Protein AF-0000000068818519 (afdb_homodimer)

InterPro domains:
  IPR027124 SWR1-complex protein 5/Craniofacial development protein 1/2 [PTHR23227] (6-124)
  IPR036691 Endonuclease/exonuclease/phosphatase superfamily [G3DSA:3.60.10.10] (1-141)
  IPR036691 Endonuclease/exonuclease/phosphatase superfamily [SSF56219] (7-136)

pLDDT: mean 82.58, std 18.82, range [32.34, 98.25]

Structure (mmCIF, N/CA/C/O backbone):
data_AF-0000000068818519-model_v1
#
loop_
_entity.id
_entity.type
_entity.pdbx_description
1 polymer 'Craniofacial development protein 2-like'
#
loop_
_atom_site.group_PDB
_atom_site.id
_atom_site.type_symbol
_atom_site.label_atom_id
_atom_site.label_alt_id
_atom_site.label_comp_id
_atom_site.label_asym_id
_atom_site.label_entity_id
_atom_site.label_seq_id
_atom_site.pdbx_PDB_ins_code
_atom_site.Cartn_x
_atom_site.Cartn_y
_atom_site.Cartn_z
_atom_site.occupancy
_atom_site.B_iso_or_equiv
_atom_site.auth_seq_id
_atom_site.auth_comp_id
_atom_site.auth_asym_id
_atom_site.auth_atom_id
_atom_site.pdbx_PDB_model_num
ATOM 1 N N . MET A 1 1 ? -3.678 -5.316 5.094 1 78.94 1 MET A N 1
ATOM 2 C CA . MET A 1 1 ? -2.693 -6.371 5.312 1 78.94 1 MET A CA 1
ATOM 3 C C . MET A 1 1 ? -2.1 -6.281 6.715 1 78.94 1 MET A C 1
ATOM 5 O O . MET A 1 1 ? -1.777 -5.191 7.188 1 78.94 1 MET A O 1
ATOM 9 N N . ARG A 1 2 ? -1.951 -7.5 7.359 1 78 2 ARG A N 1
ATOM 10 C CA . ARG A 1 2 ? -1.28 -7.559 8.656 1 78 2 ARG A CA 1
ATOM 11 C C . ARG A 1 2 ? -0.059 -8.469 8.594 1 78 2 ARG A C 1
ATOM 13 O O . ARG A 1 2 ? -0.157 -9.625 8.164 1 78 2 ARG A O 1
ATOM 20 N N . LEU A 1 3 ? 1.062 -7.898 8.938 1 82.25 3 LEU A N 1
ATOM 21 C CA . LEU A 1 3 ? 2.348 -8.586 8.945 1 82.25 3 LEU A CA 1
ATOM 22 C C . LEU A 1 3 ? 2.844 -8.797 10.375 1 82.25 3 LEU A C 1
ATOM 24 O O . LEU A 1 3 ? 2.939 -7.844 11.148 1 82.25 3 LEU A O 1
ATOM 28 N N . LYS A 1 4 ? 3.045 -10.062 10.656 1 78.38 4 LYS A N 1
ATOM 29 C CA . LYS A 1 4 ? 3.588 -10.352 11.984 1 78.38 4 LYS A CA 1
ATOM 30 C C . LYS A 1 4 ? 5.059 -9.953 12.07 1 78.38 4 LYS A C 1
ATOM 32 O O . LYS A 1 4 ? 5.852 -10.273 11.18 1 78.38 4 LYS A O 1
ATOM 37 N N . GLY A 1 5 ? 5.375 -9 12.93 1 65.69 5 GLY A N 1
ATOM 38 C CA . GLY A 1 5 ? 6.762 -8.648 13.203 1 65.69 5 GLY A CA 1
ATOM 39 C C . GLY A 1 5 ? 7.312 -9.344 14.438 1 65.69 5 GLY A C 1
ATOM 40 O O . GLY A 1 5 ? 6.609 -10.125 15.086 1 65.69 5 GLY A O 1
ATOM 41 N N . LEU A 1 6 ? 8.594 -9.305 14.594 1 61.53 6 LEU A N 1
ATOM 42 C CA . LEU A 1 6 ? 9.242 -9.914 15.75 1 61.53 6 LEU A CA 1
ATOM 43 C C . LEU A 1 6 ? 8.68 -9.344 17.047 1 61.53 6 LEU A C 1
ATOM 45 O O . LEU A 1 6 ? 8.367 -10.102 17.984 1 61.53 6 LEU A O 1
ATOM 49 N N . ASN A 1 7 ? 8.445 -8.07 17.078 1 69.06 7 ASN A N 1
ATOM 50 C CA . ASN A 1 7 ? 7.98 -7.469 18.312 1 69.06 7 ASN A CA 1
ATOM 51 C C . ASN A 1 7 ? 6.566 -6.91 18.172 1 69.06 7 ASN A C 1
ATOM 53 O O . ASN A 1 7 ? 5.746 -7.043 19.078 1 69.06 7 ASN A O 1
ATOM 57 N N . LYS A 1 8 ? 6.383 -6.348 17.062 1 81.44 8 LYS A N 1
ATOM 58 C CA . LYS A 1 8 ? 5.059 -5.785 16.828 1 81.44 8 LYS A CA 1
ATOM 59 C C . LYS A 1 8 ? 4.578 -6.098 15.414 1 81.44 8 LYS A C 1
ATOM 61 O O . LYS A 1 8 ? 5.363 -6.055 14.461 1 81.44 8 LYS A O 1
ATOM 66 N N . ALA A 1 9 ? 3.338 -6.379 15.359 1 86.56 9 ALA A N 1
ATOM 67 C CA . ALA A 1 9 ? 2.742 -6.602 14.047 1 86.56 9 ALA A CA 1
ATOM 68 C C . ALA A 1 9 ? 2.486 -5.281 13.328 1 86.56 9 ALA A C 1
ATOM 70 O O . ALA A 1 9 ? 2.391 -4.227 13.969 1 86.56 9 ALA A O 1
ATOM 71 N N . ILE A 1 10 ? 2.574 -5.336 12.047 1 87.44 10 ILE A N 1
ATOM 72 C CA . ILE A 1 10 ? 2.314 -4.164 11.211 1 87.44 10 ILE A CA 1
ATOM 73 C C . ILE A 1 10 ? 1.017 -4.367 10.43 1 87.44 10 ILE A C 1
ATOM 75 O O . ILE A 1 10 ? 0.826 -5.398 9.789 1 87.44 10 ILE A O 1
ATOM 79 N N . THR A 1 11 ? 0.092 -3.455 10.609 1 88.62 11 THR A N 1
ATOM 80 C CA . THR A 1 11 ? -1.115 -3.428 9.789 1 88.62 11 THR A CA 1
ATOM 81 C C . THR A 1 11 ? -1.051 -2.297 8.766 1 88.62 11 THR A C 1
ATOM 83 O O . THR A 1 11 ? -0.843 -1.137 9.133 1 88.62 11 THR A O 1
ATOM 86 N N . ILE A 1 12 ? -1.196 -2.701 7.453 1 88.12 12 ILE A N 1
ATOM 87 C CA . ILE A 1 12 ? -1.139 -1.73 6.363 1 88.12 12 ILE A CA 1
ATOM 88 C C . ILE A 1 12 ? -2.52 -1.584 5.73 1 88.12 12 ILE A C 1
ATOM 90 O O . ILE A 1 12 ? -3.156 -2.58 5.375 1 88.12 12 ILE A O 1
ATOM 94 N N . ILE A 1 13 ? -2.971 -0.338 5.645 1 88.56 13 ILE A N 1
ATOM 95 C CA . ILE A 1 13 ? -4.211 -0.019 4.941 1 88.56 13 ILE A CA 1
ATOM 96 C C . ILE A 1 13 ? -3.893 0.732 3.65 1 88.56 13 ILE A C 1
ATOM 98 O O . ILE A 1 13 ? -3.303 1.815 3.686 1 88.56 13 ILE A O 1
ATOM 102 N N . ASN A 1 14 ? -4.195 0.14 2.512 1 85.81 14 ASN A N 1
ATOM 103 C CA . ASN A 1 14 ? -4.051 0.803 1.22 1 85.81 14 ASN A CA 1
ATOM 104 C C . ASN A 1 14 ? -5.34 1.505 0.802 1 85.81 14 ASN A C 1
ATOM 106 O O . ASN A 1 14 ? -6.379 0.86 0.641 1 85.81 14 ASN A O 1
ATOM 110 N N . ILE A 1 15 ? -5.277 2.836 0.579 1 87.06 15 ILE A N 1
ATOM 111 C CA . ILE A 1 15 ? -6.512 3.58 0.349 1 87.06 15 ILE A CA 1
ATOM 112 C C . ILE A 1 15 ? -6.512 4.156 -1.064 1 87.06 15 ILE A C 1
ATOM 114 O O . ILE A 1 15 ? -5.449 4.367 -1.655 1 87.06 15 ILE A O 1
ATOM 118 N N . HIS A 1 16 ? -7.68 4.305 -1.54 1 86.12 16 HIS A N 1
ATOM 119 C CA . HIS A 1 16 ? -8.023 5.129 -2.697 1 86.12 16 HIS A CA 1
ATOM 120 C C . HIS A 1 16 ? -9.188 6.059 -2.389 1 86.12 16 HIS A C 1
ATOM 122 O O . HIS A 1 16 ? -10.352 5.68 -2.562 1 86.12 16 HIS A O 1
ATOM 128 N N . ALA A 1 17 ? -8.82 7.227 -1.996 1 91.75 17 ALA A N 1
ATOM 129 C CA . ALA A 1 17 ? -9.828 8.164 -1.508 1 91.75 17 ALA A CA 1
ATOM 130 C C . ALA A 1 17 ? -10.562 8.836 -2.666 1 91.75 17 ALA A C 1
ATOM 132 O O . ALA A 1 17 ? -10.039 8.906 -3.781 1 91.75 17 ALA A O 1
ATOM 133 N N . PRO A 1 18 ? -11.82 9.281 -2.35 1 93.12 18 PRO A N 1
ATOM 134 C CA . PRO A 1 18 ? -12.555 10.023 -3.379 1 93.12 18 PRO A CA 1
ATOM 135 C C . PRO A 1 18 ? -11.844 11.297 -3.814 1 93.12 18 PRO A C 1
ATOM 137 O O . PRO A 1 18 ? -11.117 11.906 -3.027 1 93.12 18 PRO A O 1
ATOM 140 N N . THR A 1 19 ? -12.086 11.656 -5.023 1 93.19 19 THR A N 1
ATOM 141 C CA . THR A 1 19 ? -11.5 12.891 -5.543 1 93.19 19 THR A CA 1
ATOM 142 C C . THR A 1 19 ? -12.172 14.109 -4.918 1 93.19 19 THR A C 1
ATOM 144 O O . THR A 1 19 ? -13.211 14 -4.277 1 93.19 19 THR A O 1
ATOM 147 N N . GLU A 1 20 ? -11.516 15.219 -5.098 1 94.25 20 GLU A N 1
ATOM 148 C CA . GLU A 1 20 ? -11.961 16.484 -4.523 1 94.25 20 GLU A CA 1
ATOM 149 C C . GLU A 1 20 ? -13.359 16.859 -5.016 1 94.25 20 GLU A C 1
ATOM 151 O O . GLU A 1 20 ? -14.133 17.469 -4.293 1 94.25 20 GLU A O 1
ATOM 156 N N . GLU A 1 21 ? -13.695 16.422 -6.238 1 94.5 21 GLU A N 1
ATOM 157 C CA . GLU A 1 21 ? -14.93 16.844 -6.891 1 94.5 21 GLU A CA 1
ATOM 158 C C . GLU A 1 21 ? -16.109 16 -6.438 1 94.5 21 GLU A C 1
ATOM 160 O O . GLU A 1 21 ? -17.266 16.344 -6.68 1 94.5 21 GLU A O 1
ATOM 165 N N . LYS A 1 22 ? -15.859 14.891 -5.777 1 95.25 22 LYS A N 1
ATOM 166 C CA . LYS A 1 22 ? -16.938 14.008 -5.34 1 95.25 22 LYS A CA 1
ATOM 167 C C . LYS A 1 22 ? -17.781 14.68 -4.258 1 95.25 22 LYS A C 1
ATOM 169 O O . LYS A 1 22 ? -17.328 15.594 -3.576 1 95.25 22 LYS A O 1
ATOM 174 N N . ASP A 1 23 ? -18.984 14.227 -4.102 1 95.38 23 ASP A N 1
ATOM 175 C CA . ASP A 1 23 ? -19.922 14.758 -3.117 1 95.38 23 ASP A CA 1
ATOM 176 C C . ASP A 1 23 ? -19.375 14.594 -1.7 1 95.38 23 ASP A C 1
ATOM 178 O O . ASP A 1 23 ? -18.719 13.602 -1.394 1 95.38 23 ASP A O 1
ATOM 182 N N . GLU A 1 24 ? -19.797 15.516 -0.852 1 96.06 24 GLU A N 1
ATOM 183 C CA . GLU A 1 24 ? -19.375 15.508 0.547 1 96.06 24 GLU A CA 1
ATOM 184 C C . GLU A 1 24 ? -19.812 14.219 1.243 1 96.06 24 GLU A C 1
ATOM 186 O O . GLU A 1 24 ? -19.078 13.688 2.09 1 96.06 24 GLU A O 1
ATOM 191 N N . GLU A 1 25 ? -20.922 13.773 0.899 1 96.12 25 GLU A N 1
ATOM 192 C CA . GLU A 1 25 ? -21.438 12.562 1.523 1 96.12 25 GLU A CA 1
ATOM 193 C C . GLU A 1 25 ? -20.562 11.352 1.225 1 96.12 25 GLU A C 1
ATOM 195 O O . GLU A 1 25 ? -20.297 10.531 2.105 1 96.12 25 GLU A O 1
ATOM 200 N N . ILE A 1 26 ? -20.062 11.297 0.019 1 95.06 26 ILE A N 1
ATOM 201 C CA . ILE A 1 26 ? -19.188 10.211 -0.395 1 95.06 26 ILE A CA 1
ATOM 202 C C . ILE A 1 26 ? -17.875 10.297 0.372 1 95.06 26 ILE A C 1
ATOM 204 O O . ILE A 1 26 ? -17.359 9.281 0.862 1 95.06 26 ILE A O 1
ATOM 208 N N . LYS A 1 27 ? -17.438 11.484 0.461 1 95.56 27 LYS A N 1
ATOM 209 C CA . LYS A 1 27 ? -16.188 11.68 1.179 1 95.56 27 LYS A CA 1
ATOM 210 C C . LYS A 1 27 ? -16.344 11.375 2.664 1 95.56 27 LYS A C 1
ATOM 212 O O . LYS A 1 27 ? -15.477 10.742 3.27 1 95.56 27 LYS A O 1
ATOM 217 N N . ASN A 1 28 ? -17.453 11.766 3.248 1 96 28 ASN A N 1
ATOM 218 C CA . ASN A 1 28 ? -17.719 11.469 4.648 1 96 28 ASN A CA 1
ATOM 219 C C . ASN A 1 28 ? -17.797 9.961 4.902 1 96 28 ASN A C 1
ATOM 221 O O . ASN A 1 28 ? -17.234 9.469 5.879 1 96 28 ASN A O 1
ATOM 225 N N . GLU A 1 29 ? -18.438 9.32 4.027 1 94.56 29 GLU A N 1
ATOM 226 C CA . GLU A 1 29 ? -18.562 7.871 4.172 1 94.56 29 GLU A CA 1
ATOM 227 C C . GLU A 1 29 ? -17.203 7.184 4.109 1 94.56 29 GLU A C 1
ATOM 229 O O . GLU A 1 29 ? -16.938 6.254 4.879 1 94.56 29 GLU A O 1
ATOM 234 N N . PHE A 1 30 ? -16.406 7.645 3.215 1 92.69 30 PHE A N 1
ATOM 235 C CA . PHE A 1 30 ? -15.07 7.074 3.07 1 92.69 30 PHE A CA 1
ATOM 236 C C . PHE A 1 30 ? -14.281 7.207 4.367 1 92.69 30 PHE A C 1
ATOM 238 O O . PHE A 1 30 ? -13.727 6.223 4.867 1 92.69 30 PHE A O 1
ATOM 245 N N . TYR A 1 31 ? -14.25 8.352 4.953 1 95.44 31 TYR A N 1
ATOM 246 C CA . TYR A 1 31 ? -13.422 8.594 6.129 1 95.44 31 TYR A CA 1
ATOM 247 C C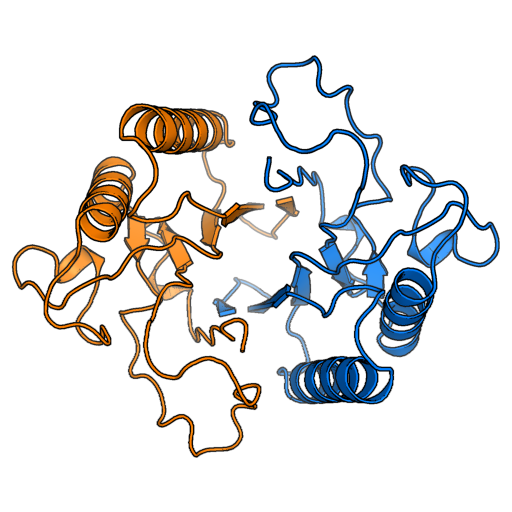 . TYR A 1 31 ? -14.031 7.957 7.367 1 95.44 31 TYR A C 1
ATOM 249 O O . TYR A 1 31 ? -13.305 7.52 8.266 1 95.44 31 TYR A O 1
ATOM 257 N N . GLU A 1 32 ? -15.344 7.883 7.379 1 94.69 32 GLU A N 1
ATOM 258 C CA . GLU A 1 32 ? -15.984 7.148 8.469 1 94.69 32 GLU A CA 1
ATOM 259 C C . GLU A 1 32 ? -15.602 5.672 8.438 1 94.69 32 GLU A C 1
ATOM 261 O O . GLU A 1 32 ? -15.312 5.074 9.477 1 94.69 32 GLU A O 1
ATOM 266 N N . ARG A 1 33 ? -15.578 5.18 7.27 1 91.19 33 ARG A N 1
ATOM 267 C CA . ARG A 1 33 ? -15.188 3.785 7.102 1 91.19 33 ARG A CA 1
ATOM 268 C C . ARG A 1 33 ? -13.719 3.58 7.477 1 91.19 33 ARG A C 1
ATOM 270 O O . ARG A 1 33 ? -13.383 2.61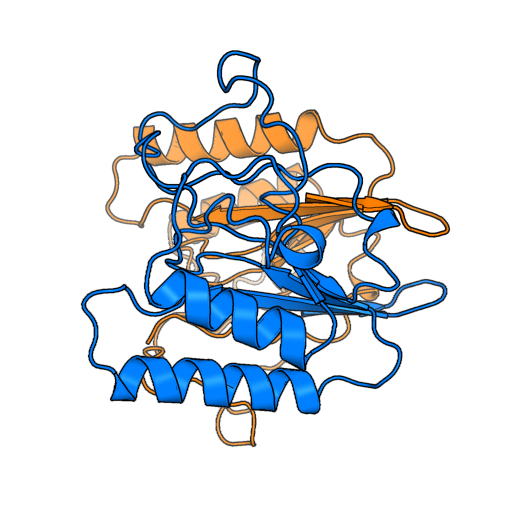7 8.164 1 91.19 33 ARG A O 1
ATOM 277 N N . LEU A 1 34 ? -12.945 4.445 6.98 1 92 34 LEU A N 1
ATOM 278 C CA . LEU A 1 34 ? -11.523 4.375 7.309 1 92 34 LEU A CA 1
ATOM 279 C C . LEU A 1 34 ? -11.312 4.422 8.812 1 92 34 LEU A C 1
ATOM 281 O O . LEU A 1 34 ? -10.531 3.635 9.359 1 92 34 LEU A O 1
ATOM 285 N N . GLU A 1 35 ? -12.023 5.258 9.5 1 93.38 35 GLU A N 1
ATOM 286 C CA . GLU A 1 35 ? -11.922 5.359 10.953 1 93.38 35 GLU A CA 1
ATOM 287 C C . GLU A 1 35 ? -12.383 4.07 11.625 1 93.38 35 GLU A C 1
ATOM 289 O O . GLU A 1 35 ? -11.766 3.617 12.594 1 93.38 35 GLU A O 1
ATOM 294 N N . THR A 1 36 ? -13.43 3.561 11.125 1 91.44 36 THR A N 1
ATOM 295 C CA . THR A 1 36 ? -13.938 2.311 11.672 1 91.44 36 THR A CA 1
ATOM 296 C C . THR A 1 36 ? -12.906 1.196 11.539 1 91.44 36 THR A C 1
ATOM 298 O O . THR A 1 36 ? -12.664 0.446 12.484 1 91.44 36 THR A O 1
ATOM 301 N N . ILE A 1 37 ? -12.289 1.122 10.391 1 88 37 ILE A N 1
ATOM 302 C CA . ILE A 1 37 ? -11.258 0.12 10.148 1 88 37 ILE A CA 1
ATOM 303 C C . ILE A 1 37 ? -10.102 0.324 11.125 1 88 37 ILE A C 1
ATOM 305 O O . ILE A 1 37 ? -9.656 -0.626 11.773 1 88 37 ILE A O 1
ATOM 309 N N . MET A 1 38 ? -9.703 1.548 11.25 1 91.25 38 MET A N 1
ATOM 310 C CA . MET A 1 38 ? -8.594 1.875 12.133 1 91.25 38 MET A CA 1
ATOM 311 C C . MET A 1 38 ? -8.914 1.499 13.578 1 91.25 38 MET A C 1
ATOM 313 O O . MET A 1 38 ? -8.047 0.996 14.297 1 91.25 38 MET A O 1
ATOM 317 N N . ASN A 1 39 ? -10.102 1.702 13.953 1 90.88 39 ASN A N 1
ATOM 318 C CA . ASN A 1 39 ? -10.516 1.436 15.328 1 90.88 39 ASN A CA 1
ATOM 319 C C . ASN A 1 39 ? -10.602 -0.062 15.609 1 90.88 39 ASN A C 1
ATOM 321 O O . ASN A 1 39 ? -10.609 -0.483 16.766 1 90.88 39 ASN A O 1
ATOM 325 N N . ASN A 1 40 ? -10.648 -0.861 14.555 1 87.94 40 ASN A N 1
ATOM 326 C CA . ASN A 1 40 ? -10.789 -2.303 14.719 1 87.94 40 ASN A CA 1
ATOM 327 C C . ASN A 1 40 ? -9.445 -3.012 14.633 1 87.94 40 ASN A C 1
ATOM 329 O O . ASN A 1 40 ? -9.367 -4.23 14.805 1 87.94 40 ASN A O 1
ATOM 333 N N . ILE A 1 41 ? -8.469 -2.232 14.312 1 86.81 41 ILE A N 1
ATOM 334 C CA . ILE A 1 41 ? -7.133 -2.816 14.281 1 86.81 41 ILE A CA 1
ATOM 335 C C . ILE A 1 41 ? -6.656 -3.104 15.703 1 86.81 41 ILE A C 1
ATOM 337 O O . ILE A 1 41 ? -6.906 -2.316 16.625 1 86.81 41 ILE A O 1
ATOM 341 N N . THR A 1 42 ? -6 -4.316 15.906 1 81.62 42 THR A N 1
ATOM 342 C CA . THR A 1 42 ? -5.461 -4.742 17.188 1 81.62 42 THR A CA 1
ATOM 343 C C . THR A 1 42 ? -4.57 -3.658 17.797 1 81.62 42 THR A C 1
ATOM 345 O O . THR A 1 42 ? -3.717 -3.096 17.094 1 81.62 42 THR A O 1
ATOM 348 N N . ASP A 1 43 ? -4.801 -3.48 19.016 1 83.31 43 ASP A N 1
ATOM 349 C CA . ASP A 1 43 ? -3.969 -2.508 19.719 1 83.31 43 ASP A CA 1
ATOM 350 C C . ASP A 1 43 ? -2.512 -2.967 19.766 1 83.31 43 ASP A C 1
ATOM 352 O O . ASP A 1 43 ? -2.234 -4.152 19.953 1 83.31 43 ASP A O 1
ATOM 356 N N . GLY A 1 44 ? -1.585 -2.227 19.531 1 85.75 44 GLY A N 1
ATOM 357 C CA . GLY A 1 44 ? -0.173 -2.574 19.562 1 85.75 44 GLY A CA 1
ATOM 358 C C . GLY A 1 44 ? 0.451 -2.697 18.188 1 85.75 44 GLY A C 1
ATOM 359 O O . GLY A 1 44 ? 1.677 -2.682 18.062 1 85.75 44 GLY A O 1
ATOM 360 N N . ASP A 1 45 ? -0.438 -2.977 17.234 1 87.06 45 ASP A N 1
ATOM 361 C CA . ASP A 1 45 ? 0.083 -3.033 15.883 1 87.06 45 ASP A CA 1
ATOM 362 C C . 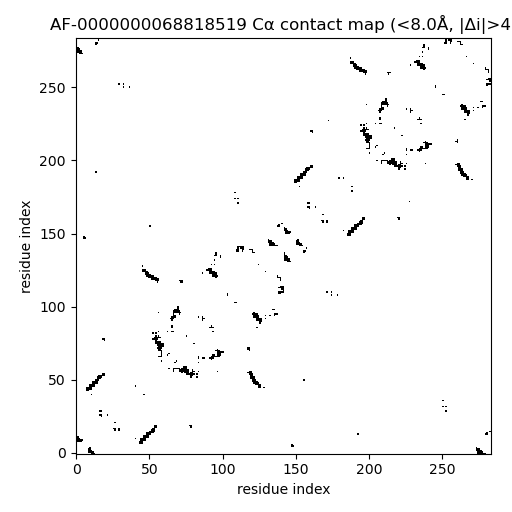ASP A 1 45 ? 0.604 -1.667 15.438 1 87.06 45 ASP A C 1
ATOM 364 O O . ASP A 1 45 ? 0.067 -0.632 15.836 1 87.06 45 ASP A O 1
ATOM 368 N N . ILE A 1 46 ? 1.662 -1.739 14.688 1 89.56 46 ILE A N 1
ATOM 369 C CA . ILE A 1 46 ? 2.035 -0.538 13.953 1 89.56 46 ILE A CA 1
ATOM 370 C C . ILE A 1 46 ? 1.073 -0.329 12.781 1 89.56 46 ILE A C 1
ATOM 372 O O . ILE A 1 46 ? 0.977 -1.175 11.891 1 89.56 46 ILE A O 1
ATOM 376 N N . LYS A 1 47 ? 0.35 0.805 12.852 1 91.31 47 LYS A N 1
ATOM 377 C CA . LYS A 1 47 ? -0.634 1.099 11.812 1 91.31 47 LYS A CA 1
ATOM 378 C C . LYS A 1 47 ? -0.052 2.027 10.758 1 91.31 47 LYS A C 1
ATOM 380 O O . LYS A 1 47 ? 0.487 3.088 11.078 1 91.31 47 LYS A O 1
ATOM 385 N N . ILE A 1 48 ? -0.173 1.582 9.508 1 91 48 ILE A N 1
ATOM 386 C CA . ILE A 1 48 ? 0.275 2.373 8.367 1 91 48 ILE A CA 1
ATOM 387 C C . ILE A 1 48 ? -0.873 2.543 7.375 1 91 48 ILE A C 1
ATOM 389 O O . ILE A 1 48 ? -1.547 1.57 7.023 1 91 48 ILE A O 1
ATOM 393 N N . ILE A 1 49 ? -1.181 3.826 7.008 1 92.38 49 ILE A N 1
ATOM 394 C CA . ILE A 1 49 ? -2.09 4.133 5.91 1 92.38 49 ILE A CA 1
ATOM 395 C C . ILE A 1 49 ? -1.294 4.605 4.699 1 92.38 49 ILE A C 1
ATOM 397 O O . ILE A 1 49 ? -0.389 5.434 4.828 1 92.38 49 ILE A O 1
ATOM 401 N N . MET A 1 50 ? -1.627 4.059 3.541 1 89.38 50 MET A N 1
ATOM 402 C CA . MET A 1 50 ? -0.904 4.508 2.357 1 89.38 50 MET A CA 1
ATOM 403 C C . MET A 1 50 ? -1.778 4.406 1.112 1 89.38 50 MET A C 1
ATOM 405 O O . MET A 1 50 ? -2.771 3.674 1.105 1 89.38 50 MET A O 1
ATOM 409 N N . GLY A 1 51 ? -1.361 5.145 0.102 1 86.25 51 GLY A N 1
ATOM 410 C CA . GLY A 1 51 ? -2.057 5.066 -1.173 1 86.25 51 GLY A CA 1
ATOM 411 C C . GLY A 1 51 ? -2.508 6.418 -1.692 1 86.25 51 GLY A C 1
ATOM 412 O O . GLY A 1 51 ? -1.95 7.453 -1.313 1 86.25 51 GLY A O 1
ATOM 413 N N . ASP A 1 52 ? -3.422 6.34 -2.648 1 84.31 52 ASP A N 1
ATOM 414 C CA . ASP A 1 52 ? -3.967 7.543 -3.275 1 84.31 52 ASP A CA 1
ATOM 415 C C . ASP A 1 52 ? -5 8.211 -2.371 1 84.31 52 ASP A C 1
ATOM 417 O O . ASP A 1 52 ? -6.141 7.754 -2.277 1 84.31 52 ASP A O 1
ATOM 421 N N . ALA A 1 53 ? -4.609 9.266 -1.77 1 91 53 ALA A N 1
ATOM 422 C CA . ALA A 1 53 ? -5.5 9.969 -0.85 1 91 53 ALA A CA 1
ATOM 423 C C . ALA A 1 53 ? -6.285 11.062 -1.572 1 91 53 ALA A C 1
ATOM 425 O O . ALA A 1 53 ? -7.223 11.641 -1.013 1 91 53 ALA A O 1
ATOM 426 N N . ASN A 1 54 ? -5.941 11.352 -2.76 1 92 54 ASN A N 1
ATOM 427 C CA . ASN A 1 54 ? -6.535 12.453 -3.508 1 92 54 ASN A CA 1
ATOM 428 C C . ASN A 1 54 ? -6.586 13.727 -2.674 1 92 54 ASN A C 1
ATOM 430 O O . ASN A 1 54 ? -7.594 14.445 -2.686 1 92 54 ASN A O 1
ATOM 434 N N . ALA A 1 55 ? -5.543 13.93 -1.95 1 95.44 55 ALA A N 1
ATOM 435 C CA . ALA A 1 55 ? -5.426 15.055 -1.033 1 95.44 55 ALA A CA 1
ATOM 436 C C . ALA A 1 55 ? -4.156 15.859 -1.31 1 95.44 55 ALA A C 1
ATOM 438 O O . ALA A 1 55 ? -3.057 15.297 -1.354 1 95.44 55 ALA A O 1
ATOM 439 N N . LYS A 1 56 ? -4.324 17.125 -1.567 1 94.88 56 LYS A N 1
ATOM 440 C CA . LYS A 1 56 ? -3.18 18.031 -1.585 1 94.88 56 LYS A CA 1
ATOM 441 C C . LYS A 1 56 ? -2.871 18.547 -0.185 1 94.88 56 LYS A C 1
ATOM 443 O O . LYS A 1 56 ? -3.727 19.156 0.46 1 94.88 56 LYS A O 1
ATOM 448 N N . ILE A 1 57 ? -1.649 18.234 0.251 1 96.31 57 ILE A N 1
ATOM 449 C CA . ILE A 1 57 ? -1.216 18.656 1.576 1 96.31 57 ILE A CA 1
ATOM 450 C C . ILE A 1 57 ? -0.295 19.875 1.447 1 96.31 57 ILE A C 1
ATOM 452 O O . ILE A 1 57 ? 0.675 19.844 0.687 1 96.31 57 ILE A O 1
ATOM 456 N N . GLY A 1 58 ? -0.585 20.891 2.234 1 95.25 58 GLY A N 1
ATOM 457 C CA . GLY A 1 58 ? 0.172 22.125 2.137 1 95.25 58 GLY A CA 1
ATOM 458 C C . GLY A 1 58 ? 1.246 22.266 3.199 1 95.25 58 GLY A C 1
ATOM 459 O O . GLY A 1 58 ? 1.478 21.328 3.973 1 95.25 58 GLY A O 1
ATOM 460 N N . LYS A 1 59 ? 1.919 23.406 3.207 1 94.94 59 LYS A N 1
ATOM 461 C CA . LYS A 1 59 ? 2.996 23.734 4.137 1 94.94 59 LYS A CA 1
ATOM 462 C C . LYS A 1 59 ? 2.506 24.656 5.246 1 94.94 59 LYS A C 1
ATOM 464 O O . LYS A 1 59 ? 3.232 25.547 5.684 1 94.94 59 LYS A O 1
ATOM 469 N N . GLU A 1 60 ? 1.287 24.531 5.559 1 95.88 60 GLU A N 1
ATOM 470 C CA . GLU A 1 60 ? 0.752 25.375 6.621 1 95.88 60 GLU A CA 1
ATOM 471 C C . GLU A 1 60 ? 1.492 25.141 7.934 1 95.88 60 GLU A C 1
ATOM 473 O O . GLU A 1 60 ? 1.641 24 8.375 1 95.88 60 GLU A O 1
ATOM 478 N N . ASP A 1 61 ? 1.872 26.188 8.648 1 95 61 ASP A N 1
ATOM 479 C CA . ASP A 1 61 ? 2.66 26.125 9.875 1 95 61 ASP A CA 1
ATOM 480 C C . ASP A 1 61 ? 1.895 25.391 10.977 1 95 61 ASP A C 1
ATOM 482 O O . ASP A 1 61 ? 2.48 24.625 11.75 1 95 61 ASP A O 1
ATOM 486 N N . ILE A 1 62 ? 0.629 25.641 11.031 1 95.06 62 ILE A N 1
ATOM 487 C CA . ILE A 1 62 ? -0.177 25.094 12.117 1 95.06 62 ILE A CA 1
ATOM 488 C C . ILE A 1 62 ? -0.159 23.578 12.062 1 95.06 62 ILE A C 1
ATOM 490 O O . ILE A 1 62 ? -0.386 22.906 13.078 1 95.06 62 ILE A O 1
ATOM 494 N N . TYR A 1 63 ? 0.126 22.953 10.844 1 96.06 63 TYR A N 1
ATOM 495 C CA . TYR A 1 63 ? 0.089 21.516 10.688 1 96.06 63 TYR A CA 1
ATOM 496 C C . TYR A 1 63 ? 1.497 20.938 10.555 1 96.06 63 TYR A C 1
ATOM 498 O O . TYR A 1 63 ? 1.668 19.75 10.273 1 96.06 63 TYR A O 1
ATOM 506 N N . ARG A 1 64 ? 2.48 21.641 10.766 1 95.25 64 ARG A N 1
ATOM 507 C CA . ARG A 1 64 ? 3.857 21.266 10.461 1 95.25 64 ARG A CA 1
ATOM 508 C C . ARG A 1 64 ? 4.262 20 11.219 1 95.25 64 ARG A C 1
ATOM 510 O O . ARG A 1 64 ? 4.996 19.172 10.695 1 95.25 64 ARG A O 1
ATOM 517 N N . ASN A 1 65 ? 3.82 19.922 12.445 1 95.06 65 ASN A N 1
ATOM 518 C CA . ASN A 1 65 ? 4.16 18.734 13.242 1 95.06 65 ASN A CA 1
ATOM 519 C C . ASN A 1 65 ? 3.596 17.469 12.633 1 95.06 65 ASN A C 1
ATOM 521 O O . ASN A 1 65 ? 4.16 16.375 12.812 1 95.06 65 ASN A O 1
ATOM 525 N N . ILE A 1 66 ? 2.498 17.594 11.875 1 96.75 66 ILE A N 1
ATOM 526 C CA . ILE A 1 66 ? 1.798 16.469 11.273 1 96.75 66 ILE A CA 1
ATOM 527 C C . ILE A 1 66 ? 2.314 16.219 9.859 1 96.75 66 ILE A C 1
ATOM 529 O O . ILE A 1 66 ? 2.539 15.078 9.461 1 96.75 66 ILE A O 1
ATOM 533 N N . THR A 1 67 ? 2.574 17.312 9.141 1 96.06 67 THR A N 1
ATOM 534 C CA . THR A 1 67 ? 2.799 17.219 7.703 1 96.06 67 THR A CA 1
ATOM 535 C C . THR A 1 67 ? 4.273 17.422 7.371 1 96.06 67 THR A C 1
ATOM 537 O O . THR A 1 67 ? 4.699 17.188 6.238 1 96.06 67 THR A O 1
ATOM 540 N N . GLY A 1 68 ? 5.008 17.797 8.375 1 92.75 68 GLY A N 1
ATOM 541 C CA . GLY A 1 68 ? 6.379 18.172 8.062 1 92.75 68 GLY A CA 1
ATOM 542 C C . GLY A 1 68 ? 6.484 19.469 7.277 1 92.75 68 GLY A C 1
ATOM 543 O O . GLY A 1 68 ? 5.703 20.391 7.492 1 92.75 68 GLY A O 1
ATOM 544 N N . GLY A 1 69 ? 7.512 19.547 6.402 1 88.94 69 GLY A N 1
ATOM 545 C CA . GLY A 1 69 ? 7.742 20.812 5.734 1 88.94 69 GLY A CA 1
ATOM 546 C C . GLY A 1 69 ? 8.141 20.656 4.277 1 88.94 69 GLY A C 1
ATOM 547 O O . GLY A 1 69 ? 8.469 21.641 3.611 1 88.94 69 GLY A O 1
ATOM 548 N N . GLU A 1 70 ? 7.957 19.531 3.748 1 89.19 70 GLU A N 1
ATOM 549 C CA . GLU A 1 70 ? 8.492 19.297 2.41 1 89.19 70 GLU A CA 1
ATOM 550 C C . GLU A 1 70 ? 7.371 19 1.416 1 89.19 70 GLU A C 1
ATOM 552 O O . GLU A 1 70 ? 7.582 18.297 0.425 1 89.19 70 GLU A O 1
ATOM 557 N N . SER A 1 71 ? 6.133 19.5 1.753 1 89.06 71 SER A N 1
ATOM 558 C CA . SER A 1 71 ? 5.004 19.328 0.842 1 89.06 71 SER A CA 1
ATOM 559 C C . SER A 1 71 ? 5.281 19.984 -0.506 1 89.06 71 SER A C 1
ATOM 561 O O . SER A 1 71 ? 5.98 21 -0.576 1 89.06 71 SER A O 1
ATOM 563 N N . LYS A 1 72 ? 4.742 19.406 -1.505 1 87.75 72 LYS A N 1
ATOM 564 C CA . LYS A 1 72 ? 4.793 20 -2.838 1 87.75 72 LYS A CA 1
ATOM 565 C C . LYS A 1 72 ? 3.912 21.25 -2.916 1 87.75 72 LYS A C 1
ATOM 567 O O . LYS A 1 72 ? 4.223 22.188 -3.648 1 87.75 72 LYS A O 1
ATOM 572 N N . HIS A 1 73 ? 2.854 21.281 -2.227 1 92.38 73 HIS A N 1
ATOM 573 C CA . HIS A 1 73 ? 1.861 22.359 -2.291 1 92.38 73 HIS A CA 1
ATOM 574 C C . HIS A 1 73 ? 2.051 23.344 -1.153 1 92.38 73 HIS A C 1
ATOM 576 O O . HIS A 1 73 ? 2.592 23 -0.101 1 92.38 73 HIS A O 1
ATOM 582 N N . MET A 1 74 ? 1.637 24.516 -1.417 1 93.69 74 MET A N 1
ATOM 583 C CA . MET A 1 74 ? 1.718 25.547 -0.383 1 93.69 74 MET A CA 1
ATOM 584 C C . MET A 1 74 ? 0.509 25.484 0.545 1 93.69 74 MET A C 1
ATOM 586 O O . MET A 1 74 ? 0.636 25.703 1.752 1 93.69 74 MET A O 1
ATOM 590 N N . LYS A 1 75 ? -0.649 25.172 -0.117 1 96.06 75 LYS A N 1
ATOM 591 C CA . LYS A 1 75 ? -1.887 25.109 0.655 1 96.06 75 LYS A CA 1
ATOM 592 C C . LYS A 1 75 ? -2.582 23.766 0.466 1 96.06 75 LYS A C 1
ATOM 594 O O . LYS A 1 75 ? -2.604 23.219 -0.64 1 96.06 75 LYS A O 1
ATOM 599 N N . SER A 1 76 ? -3.252 23.375 1.563 1 97 76 SER A N 1
ATOM 600 C CA . SER A 1 76 ? -4.047 22.156 1.491 1 97 76 SER A CA 1
ATOM 601 C C . SER A 1 76 ? -5.41 22.422 0.854 1 97 76 SER A C 1
ATOM 603 O O . SER A 1 76 ? -6.012 23.484 1.079 1 97 76 SER A O 1
ATOM 605 N N . ASN A 1 77 ? -5.852 21.5 0.073 1 97.06 77 ASN A N 1
ATOM 606 C CA . ASN A 1 77 ? -7.242 21.562 -0.365 1 97.06 77 ASN A CA 1
ATOM 607 C C . ASN A 1 77 ? -8.18 20.938 0.657 1 97.06 77 ASN A C 1
ATOM 609 O O . ASN A 1 77 ? -7.758 20.578 1.76 1 97.06 77 ASN A O 1
ATOM 613 N N . ASP A 1 78 ? -9.422 20.844 0.355 1 97.19 78 ASP A N 1
ATOM 614 C CA . ASP A 1 78 ? -10.391 20.312 1.308 1 97.19 78 ASP A CA 1
ATOM 615 C C . ASP A 1 78 ? -10.062 18.859 1.674 1 97.19 78 ASP A C 1
ATOM 617 O O . ASP A 1 78 ? -10.086 18.5 2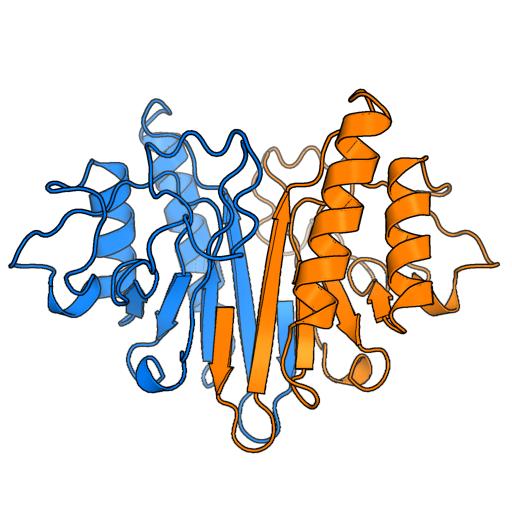.85 1 97.19 78 ASP A O 1
ATOM 621 N N . ASN A 1 79 ? -9.781 18.062 0.685 1 97.31 79 ASN A N 1
ATOM 622 C CA . ASN A 1 79 ? -9.383 16.688 0.948 1 97.31 79 ASN A CA 1
ATOM 623 C C . ASN A 1 79 ? -8.133 16.609 1.827 1 97.31 79 ASN A C 1
ATOM 625 O O . ASN A 1 79 ? -8.016 15.734 2.678 1 97.31 79 ASN A O 1
ATOM 629 N N . GLY A 1 80 ? -7.219 17.531 1.545 1 97.69 80 GLY A N 1
ATOM 630 C CA . GLY A 1 80 ? -6.043 17.625 2.4 1 97.69 80 GLY A CA 1
ATOM 631 C C . GLY A 1 80 ? -6.387 17.891 3.855 1 97.69 80 GLY A C 1
ATOM 632 O O . GLY A 1 80 ? -5.824 17.266 4.754 1 97.69 80 GLY A O 1
ATOM 633 N N . GLU A 1 81 ? -7.281 18.781 4.047 1 97.81 81 GLU A N 1
ATOM 634 C CA . GLU A 1 81 ? -7.703 19.094 5.406 1 97.81 81 GLU A CA 1
ATOM 635 C C . GLU A 1 81 ? -8.344 17.875 6.082 1 97.81 81 GLU A C 1
ATOM 637 O O . GLU A 1 81 ? -8.156 17.672 7.281 1 97.81 81 GLU A O 1
ATOM 642 N N . ARG A 1 82 ? -9.086 17.125 5.359 1 97.94 82 ARG A N 1
ATOM 643 C CA . ARG A 1 82 ? -9.695 15.922 5.902 1 97.94 82 ARG A CA 1
ATOM 644 C C . ARG A 1 82 ? -8.633 14.914 6.328 1 97.94 82 ARG A C 1
ATOM 646 O O . ARG A 1 82 ? -8.727 14.32 7.402 1 97.94 82 ARG A O 1
ATOM 653 N N . LEU A 1 83 ? -7.676 14.727 5.43 1 97.88 83 LEU A N 1
ATOM 654 C CA . LEU A 1 83 ? -6.602 13.789 5.73 1 97.88 83 LEU A CA 1
ATOM 655 C C . LEU A 1 83 ? -5.809 14.242 6.953 1 97.88 83 LEU A C 1
ATOM 657 O O . LEU A 1 83 ? -5.477 13.43 7.816 1 97.88 83 LEU A O 1
ATOM 661 N N . ILE A 1 84 ? -5.5 15.516 7.043 1 98.25 84 ILE A N 1
ATOM 662 C CA . ILE A 1 84 ? -4.781 16.078 8.18 1 98.25 84 ILE A CA 1
ATOM 663 C C . ILE A 1 84 ? -5.598 15.875 9.461 1 98.25 84 ILE A C 1
ATOM 665 O O . ILE A 1 84 ? -5.055 15.477 10.492 1 98.25 84 ILE A O 1
ATOM 669 N N . SER A 1 85 ? -6.891 16.156 9.352 1 97.81 85 SER A N 1
ATOM 670 C CA . SER A 1 85 ? -7.766 15.977 10.508 1 97.81 85 SER A CA 1
ATOM 671 C C . SER A 1 85 ? -7.738 14.539 11 1 97.81 85 SER A C 1
ATOM 673 O O . SER A 1 85 ? -7.688 14.289 12.203 1 97.81 85 SER A O 1
ATOM 675 N N . LEU A 1 86 ? -7.816 13.602 10.07 1 97.62 86 LEU A N 1
ATOM 676 C CA . LEU A 1 86 ? -7.719 12.195 10.438 1 97.62 86 LEU A CA 1
ATOM 677 C C . LEU A 1 86 ? -6.402 11.906 11.156 1 97.62 86 LEU A C 1
ATOM 679 O O . LEU A 1 86 ? -6.387 11.211 12.172 1 97.62 86 LEU A O 1
ATOM 683 N N . ALA A 1 87 ? -5.324 12.375 10.586 1 98 87 ALA A N 1
ATOM 684 C CA . ALA A 1 87 ? -4.004 12.156 11.172 1 98 87 ALA A CA 1
ATOM 685 C C . ALA A 1 87 ? -3.945 12.68 12.602 1 98 87 ALA A C 1
ATOM 687 O O . ALA A 1 87 ? -3.424 12.016 13.5 1 98 87 ALA A O 1
ATOM 688 N N . ILE A 1 88 ? -4.469 13.859 12.812 1 97.62 88 ILE A N 1
ATOM 689 C CA . ILE A 1 88 ? -4.492 14.469 14.133 1 97.62 88 ILE A CA 1
ATOM 690 C C . ILE A 1 88 ? -5.316 13.602 15.086 1 97.62 88 ILE A C 1
ATOM 692 O O . ILE A 1 88 ? -4.852 13.25 16.172 1 97.62 88 ILE A O 1
ATOM 696 N N . GLU A 1 89 ? -6.469 13.266 14.688 1 96.69 89 GLU A N 1
ATOM 697 C CA . GLU A 1 89 ? -7.395 12.5 15.523 1 96.69 89 GLU A CA 1
ATOM 698 C C . GLU A 1 89 ? -6.789 11.156 15.922 1 96.69 89 GLU A C 1
ATOM 700 O O . GLU A 1 89 ? -6.992 10.695 17.047 1 96.69 89 GLU A O 1
ATOM 705 N N . LYS A 1 90 ? -6.074 10.555 15.023 1 96.38 90 LYS A N 1
ATOM 706 C CA . LYS A 1 90 ? -5.566 9.203 15.258 1 96.38 90 LYS A CA 1
ATOM 707 C C . LYS A 1 90 ? -4.113 9.234 15.719 1 96.38 90 LYS A C 1
ATOM 709 O O . LYS A 1 90 ? -3.463 8.195 15.812 1 96.38 90 LYS A O 1
ATOM 714 N N . ASN A 1 91 ? -3.553 10.422 15.953 1 96.06 91 ASN A N 1
ATOM 715 C CA . ASN A 1 91 ? -2.182 10.625 16.406 1 96.06 91 ASN A CA 1
ATOM 716 C C . ASN A 1 91 ? -1.174 10.016 15.438 1 96.06 91 ASN A C 1
ATOM 718 O O . ASN A 1 91 ? -0.304 9.242 15.836 1 96.06 91 ASN A O 1
ATOM 722 N N . MET A 1 92 ? -1.399 10.43 14.195 1 97.25 92 MET A N 1
ATOM 723 C CA . MET A 1 92 ? -0.512 9.969 13.125 1 97.25 92 MET A CA 1
ATOM 724 C C . MET A 1 92 ? 0.24 11.141 12.5 1 97.25 92 MET A C 1
ATOM 726 O O . MET A 1 92 ? -0.118 12.297 12.719 1 97.25 92 MET A O 1
ATOM 730 N N . LYS A 1 93 ? 1.303 10.789 11.742 1 96.69 93 LYS A N 1
ATOM 731 C CA . LYS A 1 93 ? 2.029 11.742 10.914 1 96.69 93 LYS A CA 1
ATOM 732 C C . LYS A 1 93 ? 1.929 11.375 9.438 1 96.69 93 LYS A C 1
ATOM 734 O O . LYS A 1 93 ? 1.91 10.195 9.086 1 96.69 93 LYS A O 1
ATOM 739 N N . ILE A 1 94 ? 1.829 12.406 8.648 1 95.75 94 ILE A N 1
ATOM 740 C CA . ILE A 1 94 ? 1.884 12.227 7.199 1 95.75 94 ILE A CA 1
ATOM 741 C C . ILE A 1 94 ? 3.332 12.297 6.723 1 95.75 94 ILE A C 1
ATOM 743 O O . ILE A 1 94 ? 3.879 13.391 6.531 1 95.75 94 ILE A O 1
ATOM 747 N N . MET A 1 95 ? 3.889 11.188 6.402 1 92.88 95 MET A N 1
ATOM 748 C CA . MET A 1 95 ? 5.332 11.078 6.211 1 92.88 95 MET A CA 1
ATOM 749 C C . MET A 1 95 ? 5.723 11.461 4.789 1 92.88 95 MET A C 1
ATOM 751 O O . MET A 1 95 ? 6.859 11.859 4.539 1 92.88 95 MET A O 1
ATOM 755 N N . SER A 1 96 ? 4.801 11.383 3.82 1 87.75 96 SER A N 1
ATOM 756 C CA . SER A 1 96 ? 5.078 11.672 2.416 1 87.75 96 SER A CA 1
ATOM 757 C C . SER A 1 96 ? 5.5 13.125 2.221 1 87.75 96 SER A C 1
ATOM 759 O O . SER A 1 96 ? 6.09 13.477 1.195 1 87.75 96 SER A O 1
ATOM 761 N N . THR A 1 97 ? 5.23 13.914 3.201 1 89.62 97 THR A N 1
ATOM 7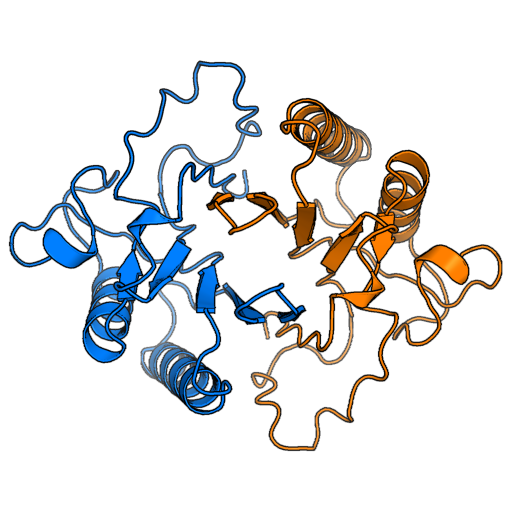62 C CA . THR A 1 97 ? 5.562 15.328 3.086 1 89.62 97 THR A CA 1
ATOM 763 C C . THR A 1 97 ? 6.617 15.727 4.117 1 89.62 97 THR A C 1
ATOM 765 O O . THR A 1 97 ? 6.809 16.906 4.395 1 89.62 97 THR A O 1
ATOM 768 N N . HIS A 1 98 ? 7.289 14.789 4.77 1 88.19 98 HIS A N 1
ATOM 769 C CA . HIS A 1 98 ? 8.32 15.062 5.77 1 88.19 98 HIS A CA 1
ATOM 770 C C . HIS A 1 98 ? 9.711 15.062 5.141 1 88.19 98 HIS A C 1
ATOM 772 O O . HIS A 1 98 ? 10.641 15.656 5.684 1 88.19 98 HIS A O 1
ATOM 778 N N . PHE A 1 99 ? 9.859 14.352 4.074 1 80.94 99 PHE A N 1
ATOM 779 C CA . PHE A 1 99 ? 11.188 14.156 3.5 1 80.94 99 PHE A CA 1
ATOM 780 C C . PHE A 1 99 ? 11.344 14.969 2.217 1 80.94 99 PHE A C 1
ATOM 782 O O . PHE A 1 99 ? 10.406 15.086 1.435 1 80.94 99 PHE A O 1
ATOM 789 N N . LYS A 1 100 ? 12.562 15.445 2.119 1 73.12 100 LYS A N 1
ATOM 790 C CA . LYS A 1 100 ? 12.859 16.172 0.888 1 73.12 100 LYS A CA 1
ATOM 791 C C . LYS A 1 100 ? 12.766 15.25 -0.326 1 73.12 100 LYS A C 1
ATOM 793 O O . LYS A 1 100 ? 13.219 14.102 -0.28 1 73.12 100 LYS A O 1
ATOM 798 N N . ARG A 1 101 ? 11.938 15.719 -1.188 1 59.38 101 ARG A N 1
ATOM 799 C CA . ARG A 1 101 ? 11.797 14.938 -2.414 1 59.38 101 ARG A CA 1
ATOM 800 C C . ARG A 1 101 ? 13.094 14.953 -3.221 1 59.38 101 ARG A C 1
ATOM 802 O O . ARG A 1 101 ? 13.695 16.016 -3.414 1 59.38 101 ARG A O 1
ATOM 809 N N . LYS A 1 102 ? 13.891 13.977 -3.062 1 50.34 102 LYS A N 1
ATOM 810 C CA . LYS A 1 102 ? 15.023 14.047 -3.988 1 50.34 102 LYS A CA 1
ATOM 811 C C . LYS A 1 102 ? 14.547 14.328 -5.41 1 50.34 102 LYS A C 1
ATOM 813 O O . LYS A 1 102 ? 13.484 13.859 -5.82 1 50.34 102 LYS A O 1
ATOM 818 N N . ASP A 1 103 ? 14.961 15.453 -6.004 1 43.12 103 ASP A N 1
ATOM 819 C CA . ASP A 1 103 ? 14.719 15.766 -7.414 1 43.12 103 ASP A CA 1
ATOM 820 C C . ASP A 1 103 ? 14.594 14.484 -8.242 1 43.12 103 ASP A C 1
ATOM 822 O O . ASP A 1 103 ? 15.32 13.516 -8.016 1 43.12 103 ASP A O 1
ATOM 826 N N . ILE A 1 104 ? 13.344 14.336 -8.703 1 41.22 104 ILE A N 1
ATOM 827 C CA . ILE A 1 104 ? 12.977 13.305 -9.672 1 41.22 104 ILE A CA 1
ATOM 828 C C . ILE A 1 104 ? 14.188 12.961 -10.539 1 41.22 104 ILE A C 1
ATOM 830 O O . ILE A 1 104 ? 14.109 12.078 -11.398 1 41.22 104 ILE A O 1
ATOM 834 N N . HIS A 1 105 ? 15.062 13.906 -10.766 1 38.22 105 HIS A N 1
ATOM 835 C CA . HIS A 1 105 ? 16.062 13.641 -11.797 1 38.22 105 HIS A CA 1
ATOM 836 C C . HIS A 1 105 ? 16.953 12.461 -11.414 1 38.22 105 HIS A C 1
ATOM 838 O O . HIS A 1 105 ? 17.766 12 -12.219 1 38.22 105 HIS A O 1
ATOM 844 N N . LYS A 1 106 ? 17.234 12.312 -10.18 1 35.81 106 LYS A N 1
ATOM 845 C CA . LYS A 1 106 ? 18.016 11.094 -10.094 1 35.81 106 LYS A CA 1
ATOM 846 C C . LYS A 1 106 ? 17.156 9.859 -10.32 1 35.81 106 LYS A C 1
ATOM 848 O O . LYS A 1 106 ? 15.922 9.93 -10.219 1 35.81 106 LYS A O 1
ATOM 853 N N . GLY A 1 107 ? 17.734 8.594 -10.578 1 33.62 107 GLY A N 1
ATOM 854 C CA . GLY A 1 107 ? 17.266 7.344 -11.141 1 33.62 107 GLY A CA 1
ATOM 855 C C . GLY A 1 107 ? 15.883 6.953 -10.641 1 33.62 107 GLY A C 1
ATOM 856 O O . GLY A 1 107 ? 15.516 5.777 -10.68 1 33.62 107 GLY A O 1
ATOM 857 N N . THR A 1 108 ? 15.453 7.805 -9.789 1 36.84 108 THR A N 1
ATOM 858 C CA . THR A 1 108 ? 14.148 7.32 -9.359 1 36.84 108 THR A CA 1
ATOM 859 C C . THR A 1 108 ? 13.156 7.32 -10.523 1 36.84 108 THR A C 1
ATOM 861 O O . THR A 1 108 ? 13.078 8.289 -11.273 1 36.84 108 THR A O 1
ATOM 864 N N . TRP A 1 109 ? 13.055 6.219 -11.227 1 32.34 109 TRP A N 1
ATOM 865 C CA . TRP A 1 109 ? 12.18 5.926 -12.359 1 32.34 109 TRP A CA 1
ATOM 866 C C . TRP A 1 109 ? 10.805 6.555 -12.164 1 32.34 109 TRP A C 1
ATOM 868 O O . TRP A 1 109 ? 10.031 6.113 -11.305 1 32.34 109 TRP A O 1
ATOM 878 N N . MET A 1 110 ? 10.828 7.777 -11.992 1 36 110 MET A N 1
ATOM 879 C CA . MET A 1 110 ? 9.492 8.352 -12.148 1 36 110 MET A CA 1
ATOM 880 C C . MET A 1 110 ? 8.875 7.934 -13.477 1 36 110 MET A C 1
ATOM 882 O O . MET A 1 110 ? 9.562 7.91 -14.508 1 36 110 MET A O 1
ATOM 886 N N . ILE A 1 111 ? 8.055 6.969 -13.438 1 35.03 111 ILE A N 1
ATOM 887 C CA . ILE A 1 111 ? 7.352 6.707 -14.688 1 35.03 111 ILE A CA 1
ATOM 888 C C . ILE A 1 111 ? 6.973 8.023 -15.359 1 35.03 111 ILE A C 1
ATOM 890 O O . ILE A 1 111 ? 6.406 8.914 -14.719 1 35.03 111 ILE A O 1
ATOM 894 N N . PRO A 1 112 ? 7.383 8.227 -16.562 1 35.28 112 PRO A N 1
ATOM 895 C CA . PRO A 1 112 ? 6.898 9.266 -17.469 1 35.28 112 PRO A CA 1
ATOM 896 C C . PRO A 1 112 ? 5.375 9.273 -17.594 1 35.28 112 PRO A C 1
ATOM 898 O O . PRO A 1 112 ? 4.762 8.219 -17.797 1 35.28 112 PRO A O 1
ATOM 901 N N . GLY A 1 113 ? 4.707 10.211 -16.781 1 37.59 113 GLY A N 1
ATOM 902 C CA . GLY A 1 113 ? 3.289 10.523 -16.812 1 37.59 113 GLY A CA 1
ATOM 903 C C . GLY A 1 113 ? 2.725 10.859 -15.445 1 37.59 113 GLY A C 1
ATOM 904 O O . GLY A 1 113 ? 1.507 10.852 -15.25 1 37.59 113 GLY A O 1
ATOM 905 N N . SER A 1 114 ? 3.432 10.453 -14.492 1 41.19 114 SER A N 1
ATOM 906 C CA . SER A 1 114 ? 3.031 11.062 -13.227 1 41.19 114 SER A CA 1
ATOM 907 C C . SER A 1 114 ? 2.875 12.57 -13.367 1 41.19 114 SER A C 1
ATOM 909 O O . SER A 1 114 ? 3.803 13.258 -13.797 1 41.19 114 SER A O 1
ATOM 911 N N . SER A 1 115 ? 1.854 12.938 -13.922 1 39.28 115 SER A N 1
ATOM 912 C CA . SER A 1 115 ? 1.751 14.391 -13.906 1 39.28 115 SER A CA 1
ATOM 913 C C . SER A 1 115 ? 2.426 14.977 -12.672 1 39.28 115 SER A C 1
ATOM 915 O O . SER A 1 115 ? 2.062 14.648 -11.539 1 39.28 115 SER A O 1
ATOM 917 N N . LYS A 1 116 ? 3.801 15.227 -12.75 1 50.47 116 LYS A N 1
ATOM 918 C CA . LYS A 1 116 ? 4.719 15.961 -11.891 1 50.47 116 LYS A CA 1
ATOM 919 C C . LYS A 1 116 ? 3.957 16.891 -10.945 1 50.47 116 LYS A C 1
ATOM 921 O O . LYS A 1 116 ? 4.539 17.453 -10.016 1 50.47 116 LYS A O 1
ATOM 926 N N . SER A 1 117 ? 2.51 16.891 -11.219 1 59.78 117 SER A N 1
ATOM 927 C CA . SER A 1 117 ? 1.996 18.172 -10.727 1 59.78 117 SER A CA 1
ATOM 928 C C . SER A 1 117 ? 1.381 18.016 -9.336 1 59.78 117 SER A C 1
ATOM 930 O O . SER A 1 117 ? 1.443 18.938 -8.516 1 59.78 117 SER A O 1
ATOM 932 N N . ASN A 1 118 ? 0.787 16.734 -8.984 1 78 118 ASN A N 1
ATOM 933 C CA . ASN A 1 118 ? 0.138 16.719 -7.68 1 78 118 ASN A CA 1
ATOM 934 C C . ASN A 1 118 ? 0.7 15.617 -6.785 1 78 118 ASN A C 1
ATOM 936 O O . ASN A 1 118 ? 1.046 14.539 -7.266 1 78 118 ASN A O 1
ATOM 940 N N . GLN A 1 119 ? 1.091 15.898 -5.637 1 86.38 119 GLN A N 1
ATOM 941 C CA . GLN A 1 119 ? 1.444 14.93 -4.602 1 86.38 119 GLN A CA 1
ATOM 942 C C . GLN A 1 119 ? 0.203 14.445 -3.859 1 86.38 119 GLN A C 1
ATOM 944 O O . GLN A 1 119 ? -0.251 15.078 -2.908 1 86.38 119 GLN A O 1
ATOM 949 N N . ILE A 1 120 ? -0.34 13.25 -4.414 1 87.75 120 ILE A N 1
ATOM 950 C CA . ILE A 1 120 ? -1.606 12.797 -3.85 1 87.75 120 ILE A CA 1
ATOM 951 C C . ILE A 1 120 ? -1.419 11.438 -3.186 1 87.75 120 ILE A C 1
ATOM 953 O O . ILE A 1 120 ? -2.291 10.977 -2.445 1 87.75 120 ILE A O 1
ATOM 957 N N . ASP A 1 121 ? -0.325 10.742 -3.49 1 84.25 121 ASP A N 1
ATOM 958 C CA . ASP A 1 121 ? 0.028 9.523 -2.771 1 84.25 121 ASP A CA 1
ATOM 959 C C . ASP A 1 121 ? 0.668 9.844 -1.423 1 84.25 121 ASP A C 1
ATOM 961 O O . ASP A 1 121 ? 1.662 10.57 -1.359 1 84.25 121 ASP A O 1
ATOM 965 N N . HIS A 1 122 ? 0.07 9.375 -0.373 1 90.94 122 HIS A N 1
ATOM 966 C CA . HIS A 1 122 ? 0.559 9.719 0.957 1 90.94 122 HIS A CA 1
ATOM 967 C C . HIS A 1 122 ? 0.735 8.469 1.818 1 90.94 122 HIS A C 1
ATOM 969 O O . HIS A 1 122 ? 0.142 7.426 1.537 1 90.94 122 HIS A O 1
ATOM 975 N N . VAL A 1 123 ? 1.557 8.594 2.797 1 92 123 VAL A N 1
ATOM 976 C CA . VAL A 1 123 ? 1.808 7.57 3.809 1 92 123 VAL A CA 1
ATOM 977 C C . VAL A 1 123 ? 1.622 8.164 5.203 1 92 123 VAL A C 1
ATOM 979 O O . VAL A 1 123 ? 2.207 9.203 5.523 1 92 123 VAL A O 1
ATOM 982 N N . LEU A 1 124 ? 0.744 7.586 5.957 1 94.81 124 LEU A N 1
ATOM 983 C CA . LEU A 1 124 ? 0.563 7.949 7.359 1 94.81 124 LEU A CA 1
ATOM 984 C C . LEU A 1 124 ? 1.025 6.824 8.273 1 94.81 124 LEU A C 1
ATOM 986 O O . LEU A 1 124 ? 0.798 5.645 7.984 1 94.81 124 LEU A O 1
ATOM 990 N N . ILE A 1 125 ? 1.591 7.191 9.383 1 94.5 125 ILE A N 1
ATOM 991 C CA . ILE A 1 125 ? 2.004 6.223 10.391 1 94.5 125 ILE A CA 1
ATOM 992 C C . ILE A 1 125 ? 1.782 6.805 11.789 1 94.5 125 ILE A C 1
ATOM 994 O O . ILE A 1 125 ? 1.79 8.023 11.969 1 94.5 125 ILE A O 1
ATOM 998 N N . ALA A 1 126 ? 1.516 5.887 12.734 1 94.19 126 ALA A N 1
ATOM 999 C CA . ALA A 1 126 ? 1.411 6.348 14.117 1 94.19 126 ALA A CA 1
ATOM 1000 C C . ALA A 1 126 ? 2.641 7.156 14.516 1 94.19 126 ALA A C 1
ATOM 1002 O O . ALA A 1 126 ? 3.773 6.766 14.227 1 94.19 126 ALA A O 1
ATOM 1003 N N . ASP A 1 127 ? 2.393 8.289 15.156 1 93.94 127 ASP A N 1
ATOM 1004 C CA . ASP A 1 127 ? 3.443 9.242 15.492 1 93.94 127 ASP A CA 1
ATOM 1005 C C . ASP A 1 127 ? 4.578 8.562 16.25 1 93.94 127 ASP A C 1
ATOM 1007 O O . ASP A 1 127 ? 5.754 8.836 16 1 93.94 127 ASP A O 1
ATOM 1011 N N . LYS A 1 128 ? 4.273 7.68 17.172 1 91.62 128 LYS A N 1
ATOM 1012 C CA . LYS A 1 128 ? 5.266 7.012 18.016 1 91.62 128 LYS A CA 1
ATOM 1013 C C . LYS A 1 128 ? 6.254 6.215 17.172 1 91.62 128 LYS A C 1
ATOM 1015 O O . LYS A 1 128 ? 7.371 5.938 17.609 1 91.62 128 LYS A O 1
ATOM 1020 N N . TYR A 1 129 ? 5.895 5.91 15.906 1 90.44 129 TYR A N 1
ATOM 1021 C CA . TYR A 1 129 ? 6.746 5.09 15.055 1 90.44 129 TYR A CA 1
ATOM 1022 C C . TYR A 1 129 ? 7.281 5.898 13.875 1 90.44 129 TYR A C 1
ATOM 1024 O O . TYR A 1 129 ? 7.84 5.336 12.93 1 90.44 129 TYR A O 1
ATOM 1032 N N . SER A 1 130 ? 7.07 7.18 13.852 1 89.06 130 SER A N 1
ATOM 1033 C CA . SER A 1 130 ? 7.395 8.023 12.711 1 89.06 130 SER A CA 1
ATOM 1034 C C . SER A 1 130 ? 8.891 7.996 12.406 1 89.06 130 SER A C 1
ATOM 1036 O O . SER A 1 130 ? 9.305 8.133 11.258 1 89.06 130 SER A O 1
ATOM 1038 N N . ARG A 1 131 ? 9.664 7.738 13.391 1 86.94 131 ARG A N 1
ATOM 1039 C CA . ARG A 1 131 ? 11.109 7.738 13.211 1 86.94 131 ARG A CA 1
ATOM 1040 C C . ARG A 1 131 ? 11.578 6.453 12.539 1 86.94 131 ARG A C 1
ATOM 1042 O O . ARG A 1 131 ? 12.719 6.367 12.078 1 86.94 131 ARG A O 1
ATOM 1049 N N . GLN A 1 132 ? 10.711 5.484 12.461 1 85.56 132 GLN A N 1
ATOM 1050 C CA . GLN A 1 132 ? 11.07 4.207 11.852 1 85.56 132 GLN A CA 1
ATOM 1051 C C . GLN A 1 132 ? 11.016 4.293 10.328 1 85.56 132 GLN A C 1
ATOM 1053 O O . GLN A 1 132 ? 11.555 3.424 9.633 1 85.56 132 GLN A O 1
ATOM 1058 N N . ILE A 1 133 ? 10.32 5.316 9.805 1 80.69 133 ILE A N 1
ATOM 1059 C CA . ILE A 1 133 ? 10.273 5.484 8.359 1 80.69 133 ILE A CA 1
ATOM 1060 C C . ILE A 1 133 ? 11.547 6.164 7.875 1 80.69 133 ILE A C 1
ATOM 1062 O O . ILE A 1 133 ? 11.867 7.277 8.297 1 80.69 133 ILE A O 1
ATOM 1066 N N . LYS A 1 134 ? 12.32 5.477 7.035 1 75.62 134 LYS A N 1
ATOM 1067 C CA . LYS A 1 134 ? 13.617 5.988 6.613 1 75.62 134 LYS A CA 1
ATOM 1068 C C . LYS A 1 134 ? 13.539 6.629 5.23 1 75.62 134 LYS A C 1
ATOM 1070 O O . LYS A 1 134 ? 14.305 7.539 4.914 1 75.62 134 LYS A O 1
ATOM 1075 N N . ASN A 1 135 ? 12.727 6.047 4.398 1 67.94 135 ASN A N 1
ATOM 1076 C CA . ASN A 1 135 ? 12.609 6.582 3.045 1 67.94 135 ASN A CA 1
ATOM 1077 C C . ASN A 1 135 ? 11.211 6.352 2.469 1 67.94 135 ASN A C 1
ATOM 1079 O O . ASN A 1 135 ? 10.523 5.406 2.861 1 67.94 135 ASN A O 1
ATOM 1083 N N . LEU A 1 136 ? 10.719 7.371 1.928 1 65.38 136 LEU A N 1
ATOM 1084 C CA . LEU A 1 136 ? 9.438 7.262 1.247 1 65.38 136 LEU A CA 1
ATOM 1085 C C . LEU A 1 136 ? 9.547 7.742 -0.196 1 65.38 136 LEU A C 1
ATOM 1087 O O . LEU A 1 136 ? 10.055 8.836 -0.456 1 65.38 136 LEU A O 1
ATOM 1091 N N . ARG A 1 137 ? 9.375 6.727 -1.146 1 62.66 137 ARG A N 1
ATOM 1092 C CA . ARG A 1 137 ? 9.273 7.109 -2.549 1 62.66 137 ARG A CA 1
ATOM 1093 C C . ARG A 1 137 ? 7.895 6.785 -3.107 1 62.66 137 ARG A C 1
ATOM 1095 O O . ARG A 1 137 ? 7.379 5.684 -2.9 1 62.66 137 ARG A O 1
ATOM 1102 N N . THR A 1 138 ? 7.031 7.805 -3.398 1 55.38 138 THR A N 1
ATOM 1103 C CA . THR A 1 138 ? 5.711 7.602 -3.977 1 55.38 138 THR A CA 1
ATOM 1104 C C . THR A 1 138 ? 5.754 7.758 -5.496 1 55.38 138 THR A C 1
ATOM 1106 O O . THR A 1 138 ? 6.488 8.602 -6.016 1 55.38 138 THR A O 1
ATOM 1109 N N . PHE A 1 139 ? 5.312 6.605 -6.223 1 49 139 PHE A N 1
ATOM 1110 C CA . PHE A 1 139 ? 5.285 6.656 -7.68 1 49 139 PHE A CA 1
ATOM 1111 C C . PHE A 1 139 ? 3.887 6.992 -8.18 1 49 139 PHE A C 1
ATOM 1113 O O . PHE A 1 139 ? 2.904 6.375 -7.766 1 49 139 PHE A O 1
ATOM 1120 N N . SER A 1 140 ? 3.543 8.219 -8.422 1 45.78 140 SER A N 1
ATOM 1121 C CA . SER A 1 140 ? 2.225 8.625 -8.898 1 45.78 140 SER A CA 1
ATOM 1122 C C . SER A 1 140 ? 1.954 8.109 -10.305 1 45.78 140 SER A C 1
ATOM 1124 O O . SER A 1 140 ? 2.889 7.859 -11.07 1 45.78 140 SER A O 1
ATOM 1126 N N . ARG A 1 141 ? 0.611 7.582 -10.508 1 45.12 141 ARG A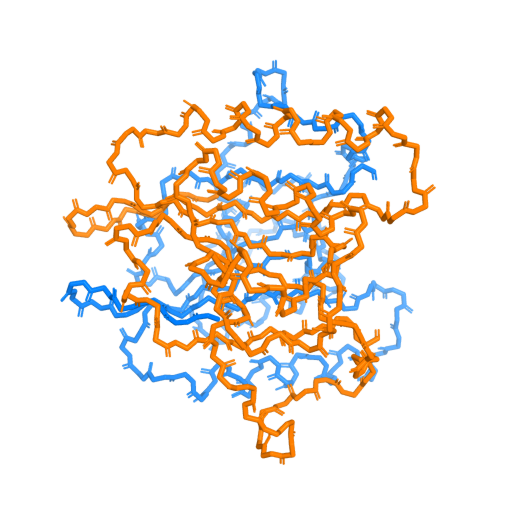 N 1
ATOM 1127 C CA . ARG A 1 141 ? 0.066 7.168 -11.797 1 45.12 141 ARG A CA 1
ATOM 1128 C C . ARG A 1 141 ? 0.391 8.188 -12.883 1 45.12 141 ARG A C 1
ATOM 1130 O O . ARG A 1 141 ? 0.251 9.391 -12.68 1 45.12 141 ARG A O 1
ATOM 1137 N N . GLY A 1 142 ? 1.314 7.887 -13.844 1 36.44 142 GLY A N 1
ATOM 1138 C CA . GLY A 1 142 ? 1.356 8.75 -15.016 1 36.44 142 GLY A CA 1
ATOM 1139 C C . GLY A 1 142 ? 0.036 8.812 -15.758 1 36.44 142 GLY A C 1
ATOM 1140 O O . GLY A 1 142 ? -0.78 7.891 -15.664 1 36.44 142 GLY A O 1
ATOM 1141 N N . MET B 1 1 ? 8.25 2.947 0.13 1 79.44 1 MET B N 1
ATOM 1142 C CA . MET B 1 1 ? 8.469 3.252 1.541 1 79.44 1 MET B CA 1
ATOM 1143 C C . MET B 1 1 ? 9.383 2.211 2.188 1 79.44 1 MET B C 1
ATOM 1145 O O . MET B 1 1 ? 9.227 1.013 1.95 1 79.44 1 MET B O 1
ATOM 1149 N N . ARG B 1 2 ? 10.344 2.732 3.029 1 78.31 2 ARG B N 1
ATOM 1150 C CA . ARG B 1 2 ? 11.195 1.835 3.803 1 78.31 2 ARG B CA 1
ATOM 1151 C C . ARG B 1 2 ? 11.023 2.078 5.301 1 78.31 2 ARG B C 1
ATOM 1153 O O . ARG B 1 2 ? 11.141 3.213 5.766 1 78.31 2 ARG B O 1
ATOM 1160 N N . LEU B 1 3 ? 10.664 1.03 5.98 1 83 3 LEU B N 1
ATOM 1161 C CA . LEU B 1 3 ? 10.445 1.046 7.422 1 83 3 LEU B CA 1
ATOM 1162 C C . LEU B 1 3 ? 11.531 0.261 8.148 1 83 3 LEU B C 1
ATOM 1164 O O . LEU B 1 3 ? 11.773 -0.907 7.84 1 83 3 LEU B O 1
ATOM 1168 N N . LYS B 1 4 ? 12.195 0.979 9.031 1 78.75 4 LYS B N 1
ATOM 1169 C CA . LYS B 1 4 ? 13.211 0.284 9.812 1 78.75 4 LYS B CA 1
ATOM 1170 C C . LYS B 1 4 ? 12.57 -0.645 10.844 1 78.75 4 LYS B C 1
ATOM 1172 O O . LYS B 1 4 ? 11.648 -0.245 11.562 1 78.75 4 LYS B O 1
ATOM 1177 N N . GLY B 1 5 ? 12.836 -1.949 10.758 1 66 5 GLY B N 1
ATOM 1178 C CA . GLY B 1 5 ? 12.414 -2.906 11.773 1 66 5 GLY B CA 1
ATOM 1179 C C . GLY B 1 5 ? 13.508 -3.242 12.766 1 66 5 GLY B C 1
ATOM 1180 O O . GLY B 1 5 ? 14.602 -2.68 12.703 1 66 5 GLY B O 1
ATOM 1181 N N . LEU B 1 6 ? 13.141 -3.893 13.805 1 61.91 6 LEU B N 1
ATOM 1182 C CA . LEU B 1 6 ? 14.102 -4.297 14.82 1 61.91 6 LEU B CA 1
ATOM 1183 C C . LEU B 1 6 ? 15.203 -5.16 14.219 1 61.91 6 LEU B C 1
ATOM 1185 O O . LEU B 1 6 ? 16.391 -4.922 14.453 1 61.91 6 LEU B O 1
ATOM 1189 N N . ASN B 1 7 ? 14.805 -6.051 13.367 1 69.94 7 ASN B N 1
ATOM 1190 C CA . ASN B 1 7 ? 15.797 -6.961 12.812 1 69.94 7 ASN B CA 1
ATOM 1191 C C . ASN B 1 7 ? 15.992 -6.738 11.32 1 69.94 7 ASN B C 1
ATOM 1193 O O . ASN B 1 7 ? 17.125 -6.797 10.82 1 69.94 7 ASN B O 1
ATOM 1197 N N . LYS B 1 8 ? 14.914 -6.5 10.719 1 81.75 8 LYS B N 1
ATOM 1198 C CA . LYS B 1 8 ? 14.977 -6.277 9.273 1 81.75 8 LYS B CA 1
ATOM 1199 C C . LYS B 1 8 ? 14.086 -5.109 8.859 1 81.75 8 LYS B C 1
ATOM 1201 O O . LYS B 1 8 ? 12.984 -4.945 9.383 1 81.75 8 LYS B O 1
ATOM 1206 N N . ALA B 1 9 ? 14.609 -4.387 7.969 1 87.06 9 ALA B N 1
ATOM 1207 C CA . ALA B 1 9 ? 13.812 -3.295 7.422 1 87.06 9 ALA B CA 1
ATOM 1208 C C . ALA B 1 9 ? 12.789 -3.816 6.414 1 87.06 9 ALA B C 1
ATOM 1210 O O . ALA B 1 9 ? 12.953 -4.91 5.871 1 87.06 9 ALA B O 1
ATOM 1211 N N . ILE B 1 10 ? 11.703 -3.121 6.332 1 87.69 10 ILE B N 1
ATOM 1212 C CA . ILE B 1 10 ? 10.648 -3.467 5.383 1 87.69 10 ILE B CA 1
ATOM 1213 C C . ILE B 1 10 ? 10.562 -2.398 4.297 1 87.69 10 ILE B C 1
ATOM 1215 O O . ILE B 1 10 ? 10.484 -1.204 4.598 1 87.69 10 ILE B O 1
ATOM 1219 N N . THR B 1 11 ? 10.703 -2.82 3.064 1 88.81 11 THR B N 1
ATOM 1220 C CA . THR B 1 11 ? 10.469 -1.937 1.93 1 88.81 11 THR B CA 1
ATOM 1221 C C . THR B 1 11 ? 9.141 -2.275 1.25 1 88.81 11 THR B C 1
ATOM 1223 O O . THR B 1 11 ? 8.914 -3.424 0.863 1 88.81 11 THR B O 1
ATOM 1226 N N . ILE B 1 12 ? 8.25 -1.223 1.158 1 88.25 12 ILE B N 1
ATOM 1227 C CA . ILE B 1 12 ? 6.934 -1.403 0.551 1 88.25 12 ILE B CA 1
ATOM 1228 C C . ILE B 1 12 ? 6.867 -0.641 -0.77 1 88.25 12 ILE B C 1
ATOM 1230 O O . ILE B 1 12 ? 7.195 0.547 -0.825 1 88.25 12 ILE B O 1
ATOM 1234 N N . ILE B 1 13 ? 6.484 -1.366 -1.814 1 88.56 13 ILE B N 1
ATOM 1235 C CA . ILE B 1 13 ? 6.238 -0.755 -3.117 1 88.56 13 ILE B CA 1
ATOM 1236 C C . ILE B 1 13 ? 4.742 -0.771 -3.422 1 88.56 13 ILE B C 1
ATOM 1238 O O . ILE B 1 13 ? 4.129 -1.837 -3.488 1 88.56 13 ILE B O 1
ATOM 1242 N N . ASN B 1 14 ? 4.125 0.397 -3.516 1 85.75 14 ASN B N 1
ATOM 1243 C CA . ASN B 1 14 ? 2.727 0.517 -3.918 1 85.75 14 ASN B CA 1
ATOM 1244 C C . ASN B 1 14 ? 2.592 0.711 -5.426 1 85.75 14 ASN B C 1
ATOM 1246 O O . ASN B 1 14 ? 3.1 1.688 -5.977 1 85.75 14 ASN B O 1
ATOM 1250 N N . ILE B 1 15 ? 1.869 -0.204 -6.109 1 87 15 ILE B N 1
ATOM 1251 C CA . ILE B 1 15 ? 1.854 -0.164 -7.566 1 87 15 ILE B CA 1
ATOM 1252 C C . ILE B 1 15 ? 0.444 0.15 -8.062 1 87 15 ILE B C 1
ATOM 1254 O O . ILE B 1 15 ? -0.538 -0.113 -7.363 1 87 15 ILE B O 1
ATOM 1258 N N . HIS B 1 16 ? 0.44 0.747 -9.188 1 86.25 16 HIS B N 1
ATOM 1259 C CA . HIS B 1 16 ? -0.721 0.867 -10.062 1 86.25 16 HIS B CA 1
ATOM 1260 C C . HIS B 1 16 ? -0.379 0.457 -11.484 1 86.25 16 HIS B C 1
ATOM 1262 O O . HIS B 1 16 ? 0.06 1.286 -12.289 1 86.25 16 HIS B O 1
ATOM 1268 N N . ALA B 1 17 ? -0.648 -0.778 -11.742 1 91.69 17 ALA B N 1
ATOM 1269 C CA . ALA B 1 17 ? -0.221 -1.354 -13.016 1 91.69 17 ALA B CA 1
ATOM 1270 C C . ALA B 1 17 ? -1.171 -0.959 -14.141 1 91.69 17 ALA B C 1
ATOM 1272 O O . ALA B 1 17 ? -2.334 -0.634 -13.898 1 91.69 17 ALA B O 1
ATOM 1273 N N . PRO B 1 18 ? -0.597 -0.977 -15.391 1 93.19 18 PRO B N 1
ATOM 1274 C CA . PRO B 1 18 ? -1.464 -0.699 -16.547 1 93.19 18 PRO B CA 1
ATOM 1275 C C . PRO B 1 18 ? -2.6 -1.711 -16.672 1 93.19 18 PRO B C 1
ATOM 1277 O O . PRO B 1 18 ? -2.451 -2.869 -16.281 1 93.19 18 PRO B O 1
ATOM 1280 N N . THR B 1 19 ? -3.666 -1.254 -17.234 1 93.31 19 THR B N 1
ATOM 1281 C CA . THR B 1 19 ? -4.805 -2.137 -17.469 1 93.31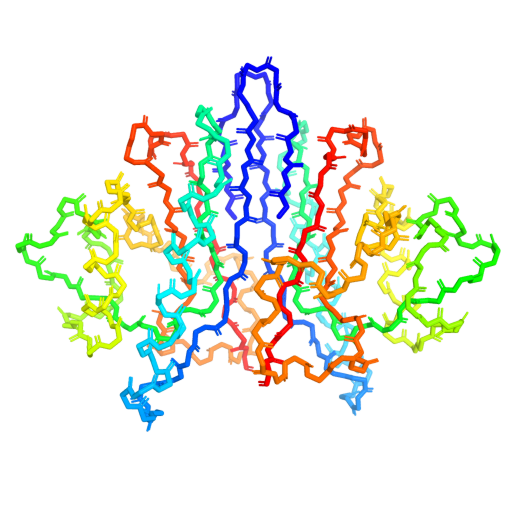 19 THR B CA 1
ATOM 1282 C C . THR B 1 19 ? -4.504 -3.129 -18.594 1 93.31 19 THR B C 1
ATOM 1284 O O . THR B 1 19 ? -3.523 -2.971 -19.312 1 93.31 19 THR B O 1
ATOM 1287 N N . GLU B 1 20 ? -5.344 -4.121 -18.656 1 94.38 20 GLU B N 1
ATOM 1288 C CA . GLU B 1 20 ? -5.176 -5.203 -19.625 1 94.38 20 GLU B CA 1
ATOM 1289 C C . GLU B 1 20 ? -5.195 -4.68 -21.047 1 94.38 20 GLU B C 1
ATOM 1291 O O . GLU B 1 20 ? -4.531 -5.23 -21.938 1 94.38 20 GLU B O 1
ATOM 1296 N N . GLU B 1 21 ? -5.914 -3.578 -21.266 1 94.5 21 GLU B N 1
ATOM 1297 C CA . GLU B 1 21 ? -6.152 -3.074 -22.625 1 94.5 21 GLU B CA 1
ATOM 1298 C C . GLU B 1 21 ? -4.992 -2.209 -23.094 1 94.5 21 GLU B C 1
ATOM 1300 O O . GLU B 1 21 ? -4.891 -1.898 -24.281 1 94.5 21 GLU B O 1
ATOM 1305 N N . LYS B 1 22 ? -4.102 -1.818 -22.219 1 95.31 22 LYS B N 1
ATOM 1306 C CA . LYS B 1 22 ? -2.98 -0.965 -22.594 1 95.31 22 LYS B CA 1
ATOM 1307 C C . LYS B 1 22 ? -2.014 -1.709 -23.516 1 95.31 22 LYS B C 1
ATOM 1309 O O . LYS B 1 22 ? -1.98 -2.941 -23.516 1 95.31 22 LYS B O 1
ATOM 1314 N N . ASP B 1 23 ? -1.245 -0.973 -24.25 1 95.31 23 ASP B N 1
ATOM 1315 C CA . ASP B 1 23 ? -0.266 -1.526 -25.188 1 95.31 23 ASP B CA 1
ATOM 1316 C C . ASP B 1 23 ? 0.779 -2.363 -24.453 1 95.31 23 ASP B C 1
ATOM 1318 O O . ASP B 1 23 ? 1.166 -2.035 -23.328 1 95.31 23 ASP B O 1
ATOM 1322 N N . GLU B 1 24 ? 1.294 -3.344 -25.172 1 96.06 24 GLU B N 1
ATOM 1323 C CA . GLU B 1 24 ? 2.312 -4.238 -24.625 1 96.06 24 GLU B CA 1
ATOM 1324 C C . GLU B 1 24 ? 3.559 -3.461 -24.203 1 96.06 24 GLU B C 1
ATOM 1326 O O . GLU B 1 24 ? 4.195 -3.793 -23.203 1 96.06 24 GLU B O 1
ATOM 1331 N N . GLU B 1 25 ? 3.867 -2.494 -24.953 1 96 25 GLU B N 1
ATOM 1332 C CA . GLU B 1 25 ? 5.059 -1.702 -24.672 1 96 25 GLU B CA 1
ATOM 1333 C C . GLU B 1 25 ? 4.934 -0.986 -23.328 1 96 25 GLU B C 1
ATOM 1335 O O . GLU B 1 25 ? 5.895 -0.931 -22.562 1 96 25 GLU B O 1
ATOM 1340 N N . ILE B 1 26 ? 3.762 -0.504 -23.047 1 95 26 ILE B N 1
ATOM 1341 C CA . ILE B 1 26 ? 3.498 0.189 -21.797 1 95 26 ILE B CA 1
ATOM 1342 C C . ILE B 1 26 ? 3.607 -0.794 -20.625 1 95 26 ILE B C 1
ATOM 1344 O O . ILE B 1 26 ? 4.219 -0.486 -19.609 1 95 26 ILE B O 1
ATOM 1348 N N . LYS B 1 27 ? 3.055 -1.909 -20.875 1 95.56 27 LYS B N 1
ATOM 1349 C CA . LYS B 1 27 ? 3.102 -2.932 -19.844 1 95.56 27 LYS B CA 1
ATOM 1350 C C . LYS B 1 27 ? 4.531 -3.416 -19.609 1 95.56 27 LYS B C 1
ATOM 1352 O O . LYS B 1 27 ? 4.953 -3.59 -18.469 1 95.56 27 LYS B O 1
ATOM 1357 N N . ASN B 1 28 ? 5.289 -3.584 -20.656 1 96 28 ASN B N 1
ATOM 1358 C CA . ASN B 1 28 ? 6.688 -3.988 -20.547 1 96 28 ASN B CA 1
ATOM 1359 C C . ASN B 1 28 ? 7.508 -2.957 -19.766 1 96 28 ASN B C 1
ATOM 1361 O O . ASN B 1 28 ? 8.312 -3.316 -18.906 1 96 28 ASN B O 1
ATOM 1365 N N . GLU B 1 29 ? 7.262 -1.763 -20.094 1 94.44 29 GLU B N 1
ATOM 1366 C CA . GLU B 1 29 ? 7.996 -0.694 -19.422 1 94.44 29 GLU B CA 1
ATOM 1367 C C . GLU B 1 29 ? 7.691 -0.674 -17.922 1 94.44 29 GLU B C 1
ATOM 1369 O O . GLU B 1 29 ? 8.594 -0.481 -17.094 1 94.44 29 GLU B O 1
ATOM 1374 N N . PHE B 1 30 ? 6.461 -0.86 -17.609 1 92.56 30 PHE B N 1
ATOM 1375 C CA . PHE B 1 30 ? 6.051 -0.875 -16.219 1 92.56 30 PHE B CA 1
ATOM 1376 C C . PHE B 1 30 ? 6.789 -1.966 -15.445 1 92.56 30 PHE B C 1
ATOM 1378 O O . PHE B 1 30 ? 7.379 -1.702 -14.398 1 92.56 30 PHE B O 1
ATOM 1385 N N . TYR B 1 31 ? 6.82 -3.16 -15.945 1 95.38 31 TYR B N 1
ATOM 1386 C CA . TYR B 1 31 ? 7.395 -4.285 -15.219 1 95.38 31 TYR B CA 1
ATOM 1387 C C . TYR B 1 31 ? 8.922 -4.219 -15.227 1 95.38 31 TYR B C 1
ATOM 1389 O O . TYR B 1 31 ? 9.57 -4.645 -14.266 1 95.38 31 TYR B O 1
ATOM 1397 N N . GLU B 1 32 ? 9.461 -3.654 -16.281 1 94.62 32 GLU B N 1
ATOM 1398 C CA . GLU B 1 32 ? 10.898 -3.424 -16.281 1 94.62 32 GLU B CA 1
ATOM 1399 C C . GLU B 1 32 ? 11.297 -2.439 -15.188 1 94.62 32 GLU B C 1
ATOM 1401 O O . GLU B 1 32 ? 12.297 -2.65 -14.492 1 94.62 32 GLU B O 1
ATOM 1406 N N . ARG B 1 33 ? 10.508 -1.459 -15.062 1 91.19 33 ARG B N 1
ATOM 1407 C CA . ARG B 1 33 ? 10.758 -0.472 -14.023 1 91.19 33 ARG B CA 1
ATOM 1408 C C . ARG B 1 33 ? 10.594 -1.09 -12.633 1 91.19 33 ARG B C 1
ATOM 1410 O O . ARG B 1 33 ? 11.422 -0.861 -11.75 1 91.19 33 ARG B O 1
ATOM 1417 N N . LEU B 1 34 ? 9.555 -1.783 -12.508 1 92 34 LEU B N 1
ATOM 1418 C CA . LEU B 1 34 ? 9.312 -2.459 -11.242 1 92 34 LEU B CA 1
ATOM 1419 C C . LEU B 1 34 ? 10.484 -3.373 -10.883 1 92 34 LEU B C 1
ATOM 1421 O O . LEU B 1 34 ? 10.953 -3.373 -9.742 1 92 34 LEU B O 1
ATOM 1425 N N . GLU B 1 35 ? 11 -4.082 -11.82 1 93.31 35 GLU B N 1
ATOM 1426 C CA . GLU B 1 35 ? 12.141 -4.961 -11.602 1 93.31 35 GLU B CA 1
ATOM 1427 C C . GLU B 1 35 ? 13.383 -4.164 -11.211 1 93.31 35 GLU B C 1
ATOM 1429 O O . GLU B 1 35 ? 14.141 -4.574 -10.328 1 93.31 35 GLU B O 1
ATOM 1434 N N . THR B 1 36 ? 13.555 -3.098 -11.891 1 91.5 36 THR B N 1
ATOM 1435 C CA . THR B 1 36 ? 14.695 -2.242 -11.586 1 91.5 36 THR B CA 1
ATOM 1436 C C . THR B 1 36 ? 14.625 -1.735 -10.148 1 91.5 36 THR B C 1
ATOM 1438 O O . THR B 1 36 ? 15.617 -1.763 -9.422 1 91.5 36 THR B O 1
ATOM 1441 N N . ILE B 1 37 ? 13.453 -1.32 -9.742 1 88 37 ILE B N 1
ATOM 1442 C CA . ILE B 1 37 ? 13.25 -0.844 -8.383 1 88 37 ILE B CA 1
ATOM 1443 C C . ILE B 1 37 ? 13.555 -1.965 -7.391 1 88 37 ILE B C 1
ATOM 1445 O O . ILE B 1 37 ? 14.297 -1.764 -6.426 1 88 37 ILE B O 1
ATOM 1449 N N . MET B 1 38 ? 13.039 -3.113 -7.684 1 91.25 38 MET B N 1
ATOM 1450 C CA . MET B 1 38 ? 13.227 -4.262 -6.805 1 91.25 38 MET B CA 1
ATOM 1451 C C . MET B 1 38 ? 14.703 -4.613 -6.68 1 91.25 38 MET B C 1
ATOM 1453 O O . MET B 1 38 ? 15.172 -4.957 -5.594 1 91.25 38 MET B O 1
ATOM 1457 N N . ASN B 1 39 ? 15.391 -4.496 -7.738 1 90.88 39 ASN B N 1
ATOM 1458 C CA . ASN B 1 39 ? 16.812 -4.855 -7.758 1 90.88 39 ASN B CA 1
ATOM 1459 C C . ASN B 1 39 ? 17.656 -3.838 -7.004 1 90.88 39 ASN B C 1
ATOM 1461 O O . ASN B 1 39 ? 18.797 -4.129 -6.625 1 90.88 39 ASN B O 1
ATOM 1465 N N . ASN B 1 40 ? 17.094 -2.652 -6.766 1 88 40 ASN B N 1
ATOM 1466 C CA . ASN B 1 40 ? 17.859 -1.596 -6.098 1 88 40 ASN B CA 1
ATOM 1467 C C . ASN B 1 40 ? 17.547 -1.545 -4.605 1 88 40 ASN B C 1
ATOM 1469 O O . ASN B 1 40 ? 18.141 -0.746 -3.875 1 88 40 ASN B O 1
ATOM 1473 N N . ILE B 1 41 ? 16.609 -2.354 -4.246 1 86.88 41 ILE B N 1
ATOM 1474 C CA . ILE B 1 41 ? 16.297 -2.414 -2.822 1 86.88 41 ILE B CA 1
ATOM 1475 C C . ILE B 1 41 ? 17.406 -3.139 -2.078 1 86.88 41 ILE B C 1
ATOM 1477 O O . ILE B 1 41 ? 17.969 -4.117 -2.582 1 86.88 41 ILE B O 1
ATOM 1481 N N . THR B 1 42 ? 17.812 -2.578 -0.866 1 81.81 42 THR B N 1
ATOM 1482 C CA . THR B 1 42 ? 18.844 -3.15 -0.02 1 81.81 42 THR B CA 1
ATOM 1483 C C . THR B 1 42 ? 18.578 -4.633 0.235 1 81.81 42 THR B C 1
ATOM 1485 O O . THR B 1 42 ? 17.453 -5.02 0.561 1 81.81 42 THR B O 1
ATOM 1488 N N . ASP B 1 43 ? 19.641 -5.344 0.109 1 83.31 43 ASP B N 1
ATOM 1489 C CA . ASP B 1 43 ? 19.531 -6.773 0.39 1 83.31 43 ASP B CA 1
ATOM 1490 C C . ASP B 1 43 ? 19.203 -7.02 1.86 1 83.31 43 ASP B C 1
ATOM 1492 O O . ASP B 1 43 ? 19.719 -6.332 2.742 1 83.31 43 ASP B O 1
ATOM 1496 N N . GLY B 1 44 ? 18.344 -7.809 2.215 1 85.88 44 GLY B N 1
ATOM 1497 C CA . GLY B 1 44 ? 17.984 -8.117 3.588 1 85.88 44 GLY B CA 1
ATOM 1498 C C . GLY B 1 44 ? 16.641 -7.543 3.99 1 85.88 44 GLY B C 1
ATOM 1499 O O . GLY B 1 44 ? 16.062 -7.961 4.992 1 85.88 44 GLY B O 1
ATOM 1500 N N . ASP B 1 45 ? 16.297 -6.473 3.27 1 87.25 45 ASP B N 1
ATOM 1501 C CA . ASP B 1 45 ? 14.977 -5.918 3.553 1 87.25 45 ASP B CA 1
ATOM 1502 C C . ASP B 1 45 ? 13.875 -6.918 3.205 1 87.25 45 ASP B C 1
ATOM 1504 O O . ASP B 1 45 ? 14.008 -7.695 2.262 1 87.25 45 ASP B O 1
ATOM 1508 N N . ILE B 1 46 ? 12.867 -6.883 4.027 1 89.56 46 ILE B N 1
ATOM 1509 C CA . ILE B 1 46 ? 11.641 -7.547 3.602 1 89.56 46 ILE B CA 1
ATOM 1510 C C . ILE B 1 46 ? 10.945 -6.711 2.527 1 89.56 46 ILE B C 1
ATOM 1512 O O . ILE B 1 46 ? 10.57 -5.562 2.775 1 89.56 46 ILE B O 1
ATOM 1516 N N . LYS B 1 47 ? 10.844 -7.328 1.331 1 91.44 47 LYS B N 1
ATOM 1517 C CA . LYS B 1 47 ? 10.234 -6.613 0.213 1 91.44 47 LYS B CA 1
ATOM 1518 C C . LYS B 1 47 ? 8.758 -6.98 0.067 1 91.44 47 LYS B C 1
ATOM 1520 O O . LYS B 1 47 ? 8.406 -8.164 0 1 91.44 47 LYS B O 1
ATOM 1525 N N . ILE B 1 48 ? 7.926 -5.945 0.028 1 91.06 48 ILE B N 1
ATOM 1526 C CA . ILE B 1 48 ? 6.492 -6.117 -0.168 1 91.06 48 ILE B CA 1
ATOM 1527 C C . ILE B 1 48 ? 6.027 -5.273 -1.354 1 91.06 48 ILE B C 1
ATOM 1529 O O . ILE B 1 48 ? 6.371 -4.094 -1.454 1 91.06 48 ILE B O 1
ATOM 1533 N N . ILE B 1 49 ? 5.336 -5.93 -2.33 1 92.44 49 ILE B N 1
ATOM 1534 C CA . ILE B 1 49 ? 4.641 -5.227 -3.402 1 92.44 49 ILE B CA 1
ATOM 1535 C C . ILE B 1 49 ? 3.135 -5.258 -3.15 1 92.44 49 ILE B C 1
ATOM 1537 O O . ILE B 1 49 ? 2.58 -6.305 -2.809 1 92.44 49 ILE B O 1
ATOM 1541 N N . MET B 1 50 ? 2.504 -4.102 -3.293 1 89.31 50 MET B N 1
ATOM 1542 C CA . MET B 1 50 ? 1.059 -4.105 -3.09 1 89.31 50 MET B CA 1
ATOM 1543 C C . MET B 1 50 ? 0.388 -3.029 -3.936 1 89.31 50 MET B C 1
ATOM 1545 O O . MET B 1 50 ? 1.046 -2.09 -4.391 1 89.31 50 MET B O 1
ATOM 1549 N N . GLY B 1 51 ? -0.913 -3.221 -4.113 1 86.19 51 GLY B N 1
ATOM 1550 C CA . GLY B 1 51 ? -1.688 -2.217 -4.828 1 86.19 51 GLY B CA 1
ATOM 1551 C C . GLY B 1 51 ? -2.477 -2.787 -5.992 1 86.19 51 GLY B C 1
ATOM 1552 O O . GLY B 1 51 ? -2.771 -3.984 -6.02 1 86.19 51 GLY B O 1
ATOM 1553 N N . ASP B 1 52 ? -2.9 -1.87 -6.84 1 84.31 52 ASP B N 1
ATOM 1554 C CA . ASP B 1 52 ? -3.686 -2.234 -8.016 1 84.31 52 ASP B CA 1
ATOM 1555 C C . ASP B 1 52 ? -2.797 -2.811 -9.117 1 84.31 52 ASP B C 1
ATOM 1557 O O . ASP B 1 52 ? -2.107 -2.068 -9.82 1 84.31 52 ASP B O 1
ATOM 1561 N N . ALA B 1 53 ? -2.848 -4.086 -9.266 1 91 53 ALA B N 1
ATOM 1562 C CA . ALA B 1 53 ? -2.01 -4.75 -10.258 1 91 53 ALA B CA 1
ATOM 1563 C C . ALA B 1 53 ? -2.74 -4.887 -11.586 1 91 53 ALA B C 1
ATOM 1565 O O . ALA B 1 53 ? -2.137 -5.25 -12.602 1 91 53 ALA B O 1
ATOM 1566 N N . ASN B 1 54 ? -3.977 -4.621 -11.609 1 92 54 ASN B N 1
ATOM 1567 C CA . ASN B 1 54 ? -4.805 -4.828 -12.789 1 92 54 ASN B CA 1
ATOM 1568 C C . ASN B 1 54 ? -4.582 -6.211 -13.398 1 92 54 ASN B C 1
ATOM 1570 O O . ASN B 1 54 ? -4.488 -6.355 -14.617 1 92 54 ASN B O 1
ATOM 1574 N N . ALA B 1 55 ? -4.445 -7.145 -12.531 1 95.5 55 ALA B N 1
ATOM 1575 C CA . ALA B 1 55 ? -4.156 -8.523 -12.906 1 95.5 55 ALA B CA 1
ATOM 1576 C C . ALA B 1 55 ? -5.18 -9.484 -12.305 1 95.5 55 ALA B C 1
ATOM 1578 O O . ALA B 1 55 ? -5.414 -9.469 -11.094 1 95.5 55 ALA B O 1
ATOM 1579 N N . LYS B 1 56 ? -5.824 -10.242 -13.148 1 94.88 56 LYS B N 1
ATOM 1580 C CA . LYS B 1 56 ? -6.629 -11.367 -12.672 1 94.88 56 LYS B CA 1
ATOM 1581 C C . LYS B 1 56 ? -5.773 -12.617 -12.5 1 94.88 56 LYS B C 1
ATOM 1583 O O . LYS B 1 56 ? -5.141 -13.078 -13.453 1 94.88 56 LYS B O 1
ATOM 1588 N N . ILE B 1 57 ? -5.758 -13.078 -11.25 1 96.25 57 ILE B N 1
ATOM 1589 C CA . ILE B 1 57 ? -4.977 -14.273 -10.938 1 96.25 57 ILE B CA 1
ATOM 1590 C C . ILE B 1 57 ? -5.902 -15.477 -10.828 1 96.25 57 ILE B C 1
ATOM 1592 O O . ILE B 1 57 ? -6.902 -15.438 -10.102 1 96.25 57 ILE B O 1
ATOM 1596 N N . GLY B 1 58 ? -5.516 -16.547 -11.5 1 95.19 58 GLY B N 1
ATOM 1597 C CA . GLY B 1 58 ? -6.363 -17.734 -11.531 1 95.19 58 GLY B CA 1
ATOM 1598 C C . GLY B 1 58 ? -5.926 -18.812 -10.555 1 95.19 58 GLY B C 1
ATOM 1599 O O . GLY B 1 58 ? -5 -18.594 -9.773 1 95.19 58 GLY B O 1
ATOM 1600 N N . LYS B 1 59 ? -6.621 -19.953 -10.602 1 94.88 59 LYS B N 1
ATOM 1601 C CA . LYS B 1 59 ? -6.371 -21.109 -9.742 1 94.88 59 LYS B CA 1
ATOM 1602 C C . LYS B 1 59 ? -5.605 -22.188 -10.492 1 94.88 59 LYS B C 1
ATOM 1604 O O . LYS B 1 59 ? -5.852 -23.375 -10.281 1 94.88 59 LYS B O 1
ATOM 1609 N N . GLU B 1 60 ? -4.832 -21.766 -11.414 1 95.81 60 GLU B N 1
ATOM 1610 C CA . GLU B 1 60 ? -4.062 -22.75 -12.164 1 95.81 60 GLU B CA 1
ATOM 1611 C C . GLU B 1 60 ? -3.146 -23.562 -11.25 1 95.81 60 GLU B C 1
ATOM 1613 O O . GLU B 1 60 ? -2.381 -22.984 -10.469 1 95.81 60 GLU B O 1
ATOM 1618 N N . ASP B 1 61 ? -3.107 -24.875 -11.398 1 94.88 61 ASP B N 1
ATOM 1619 C CA . ASP B 1 61 ? -2.346 -25.781 -10.531 1 94.88 61 ASP B CA 1
ATOM 1620 C C . ASP B 1 61 ? -0.846 -25.5 -10.648 1 94.88 61 ASP B C 1
ATOM 1622 O O . ASP B 1 61 ? -0.123 -25.562 -9.648 1 94.88 61 ASP B O 1
ATOM 1626 N N . ILE B 1 62 ? -0.425 -25.219 -11.828 1 94.94 62 ILE B N 1
ATOM 1627 C CA . ILE B 1 62 ? 1.005 -25.062 -12.07 1 94.94 62 ILE B CA 1
ATOM 1628 C C . ILE B 1 62 ? 1.543 -23.891 -11.258 1 94.94 62 ILE B C 1
ATOM 1630 O O . ILE B 1 62 ? 2.738 -23.828 -10.961 1 94.94 62 ILE B O 1
ATOM 1634 N N . TYR B 1 63 ? 0.642 -22.906 -10.852 1 95.94 63 TYR B N 1
ATOM 1635 C CA . TYR B 1 63 ? 1.082 -21.719 -10.133 1 95.94 63 TYR B CA 1
ATOM 1636 C C . TYR B 1 63 ? 0.652 -21.766 -8.672 1 95.94 63 TYR B C 1
ATOM 1638 O O . TYR B 1 63 ? 0.813 -20.797 -7.934 1 95.94 63 TYR B O 1
ATOM 1646 N N . ARG B 1 64 ? 0.193 -22.812 -8.195 1 95.19 64 ARG B N 1
ATOM 1647 C CA . ARG B 1 64 ? -0.438 -22.906 -6.883 1 95.19 64 ARG B CA 1
ATOM 1648 C C . ARG B 1 64 ? 0.536 -22.516 -5.777 1 95.19 64 ARG B C 1
ATOM 1650 O O . ARG B 1 64 ? 0.142 -21.891 -4.789 1 95.19 64 ARG B O 1
ATOM 1657 N N . ASN B 1 65 ? 1.762 -22.906 -5.918 1 94.94 65 ASN B N 1
ATOM 1658 C CA . ASN B 1 65 ? 2.756 -22.562 -4.906 1 94.94 65 ASN B CA 1
ATOM 1659 C C . ASN B 1 65 ? 2.949 -21.062 -4.781 1 94.94 65 ASN B C 1
ATOM 1661 O O . ASN B 1 65 ? 3.305 -20.562 -3.713 1 94.94 65 ASN B O 1
ATOM 1665 N N . ILE B 1 66 ? 2.672 -20.344 -5.883 1 96.62 66 ILE B N 1
ATOM 1666 C CA . ILE B 1 66 ? 2.873 -18.891 -5.949 1 96.62 66 ILE B CA 1
ATOM 1667 C C . ILE B 1 66 ? 1.577 -18.172 -5.578 1 96.62 66 ILE B C 1
ATOM 1669 O O . ILE B 1 66 ? 1.597 -17.188 -4.84 1 96.62 66 ILE B O 1
ATOM 1673 N N . THR B 1 67 ? 0.458 -18.719 -6.023 1 95.94 67 THR B N 1
ATOM 1674 C CA . THR B 1 67 ? -0.8 -17.984 -5.977 1 95.94 67 THR B CA 1
ATOM 1675 C C . THR B 1 67 ? -1.714 -18.547 -4.891 1 95.94 67 THR B C 1
ATOM 1677 O O . THR B 1 67 ? -2.723 -17.938 -4.539 1 95.94 67 THR B O 1
ATOM 1680 N N . GLY B 1 68 ? -1.277 -19.641 -4.383 1 92.38 68 GLY B N 1
ATOM 1681 C CA . GLY B 1 68 ? -2.176 -20.297 -3.445 1 92.38 68 GLY B CA 1
ATOM 1682 C C . GLY B 1 68 ? -3.371 -20.938 -4.121 1 92.38 68 GLY B C 1
ATOM 1683 O O . GLY B 1 68 ? -3.242 -21.531 -5.195 1 92.38 68 GLY B O 1
ATOM 1684 N N . GLY B 1 69 ? -4.531 -20.859 -3.533 1 87.94 69 GLY B N 1
ATOM 1685 C CA . GLY B 1 69 ? -5.668 -21.578 -4.078 1 87.94 69 GLY B CA 1
ATOM 1686 C C . GLY B 1 69 ? -6.992 -20.875 -3.838 1 87.94 69 GLY B C 1
ATOM 1687 O O . GLY B 1 69 ? -8.047 -21.406 -4.176 1 87.94 69 GLY B O 1
ATOM 1688 N N . GLU B 1 70 ? -6.918 -19.688 -3.443 1 89.06 70 GLU B N 1
ATOM 1689 C CA . GLU B 1 70 ? -8.156 -19.031 -3.043 1 89.06 70 GLU B CA 1
ATOM 1690 C C . GLU B 1 70 ? -8.461 -17.828 -3.945 1 89.06 70 GLU B C 1
ATOM 1692 O O . GLU B 1 70 ? -9.094 -16.875 -3.512 1 89.06 70 GLU B O 1
ATOM 1697 N N . SER B 1 71 ? -7.91 -17.906 -5.207 1 88.94 71 SER B N 1
ATOM 1698 C CA . SER B 1 71 ? -8.188 -16.844 -6.176 1 88.94 71 SER B CA 1
ATOM 1699 C C . SER B 1 71 ? -9.68 -16.734 -6.461 1 88.94 71 SER B C 1
ATOM 1701 O O . SER B 1 71 ? -10.398 -17.734 -6.422 1 88.94 71 SER B O 1
ATOM 1703 N N . LYS B 1 72 ? -10.086 -15.562 -6.738 1 87.69 72 LYS B N 1
ATOM 1704 C CA . LYS B 1 72 ? -11.461 -15.328 -7.188 1 87.69 72 LYS B CA 1
ATOM 1705 C C . LYS B 1 72 ? -11.68 -15.875 -8.594 1 87.69 72 LYS B C 1
ATOM 1707 O O . LYS B 1 72 ? -12.773 -16.328 -8.922 1 87.69 72 LYS B O 1
ATOM 1712 N N . HIS B 1 73 ? -10.711 -15.852 -9.422 1 92.25 73 HIS B N 1
ATOM 1713 C CA . HIS B 1 73 ? -10.805 -16.234 -10.82 1 92.25 73 HIS B CA 1
ATOM 1714 C C . HIS B 1 73 ? -10.305 -17.656 -11.039 1 92.25 73 HIS B C 1
ATOM 1716 O O . HIS B 1 73 ? -9.492 -18.156 -10.258 1 92.25 73 HIS B O 1
ATOM 1722 N N . MET B 1 74 ? -10.828 -18.234 -12.047 1 93.62 74 MET B N 1
ATOM 1723 C CA . MET B 1 74 ? -10.383 -19.578 -12.383 1 93.62 74 MET B CA 1
ATOM 1724 C C . MET B 1 74 ? -9.125 -19.547 -13.234 1 93.62 74 MET B C 1
ATOM 1726 O O . MET B 1 74 ? -8.234 -20.391 -13.078 1 93.62 74 MET B O 1
ATOM 1730 N N . LYS B 1 75 ? -9.125 -18.516 -14.133 1 96 75 LYS B N 1
ATOM 1731 C CA . LYS B 1 75 ? -7.98 -18.391 -15.031 1 96 75 LYS B CA 1
ATOM 1732 C C . LYS B 1 75 ? -7.352 -17 -14.93 1 96 75 LYS B C 1
ATOM 1734 O O . LYS B 1 75 ? -8.062 -16 -14.797 1 96 75 LYS B O 1
ATOM 1739 N N . SER B 1 76 ? -6.031 -17.016 -15.133 1 96.94 76 SER B N 1
ATOM 1740 C CA . SER B 1 76 ? -5.316 -15.75 -15.172 1 96.94 76 SER B CA 1
ATOM 1741 C C . SER B 1 76 ? -5.438 -15.078 -16.531 1 96.94 76 SER B C 1
ATOM 1743 O O . SER B 1 76 ? -5.422 -15.758 -17.562 1 96.94 76 SER B O 1
ATOM 1745 N N . ASN B 1 77 ? -5.582 -13.797 -16.531 1 97.12 77 ASN B N 1
ATOM 1746 C CA . ASN B 1 77 ? -5.445 -13.07 -17.781 1 97.12 77 ASN B CA 1
ATOM 1747 C C . ASN B 1 77 ? -3.982 -12.758 -18.094 1 97.12 77 ASN B C 1
ATOM 1749 O O . ASN B 1 77 ? -3.082 -13.234 -17.406 1 97.12 77 ASN B O 1
ATOM 1753 N N . ASP B 1 78 ? -3.721 -12.047 -19.141 1 97.25 78 ASP B N 1
ATOM 1754 C CA . ASP B 1 78 ? -2.346 -11.766 -19.531 1 97.25 78 ASP B CA 1
ATOM 1755 C C . ASP B 1 78 ? -1.604 -11 -18.438 1 97.25 78 ASP B C 1
ATOM 1757 O O . ASP B 1 78 ? -0.464 -11.328 -18.109 1 97.25 78 ASP B O 1
ATOM 1761 N N . ASN B 1 79 ? -2.234 -9.977 -17.906 1 97.31 79 ASN B N 1
ATOM 1762 C CA . ASN B 1 79 ? -1.633 -9.234 -16.812 1 97.31 79 ASN B CA 1
ATOM 1763 C C . ASN B 1 79 ? -1.343 -10.133 -15.617 1 97.31 79 ASN B C 1
ATOM 1765 O O . ASN B 1 79 ? -0.328 -9.961 -14.938 1 97.31 79 ASN B O 1
ATOM 1769 N N . GLY B 1 80 ? -2.279 -11.047 -15.383 1 97.69 80 GLY B N 1
ATOM 1770 C CA . GLY B 1 80 ? -2.043 -12.023 -14.328 1 97.69 80 GLY B CA 1
ATOM 1771 C C . GLY B 1 80 ? -0.795 -12.859 -14.555 1 97.69 80 GLY B C 1
ATOM 1772 O O . GLY B 1 80 ? -0.01 -13.07 -13.633 1 97.69 80 GLY B O 1
ATOM 1773 N N . GLU B 1 81 ? -0.633 -13.266 -15.742 1 97.75 81 GLU B N 1
ATOM 1774 C CA . GLU B 1 81 ? 0.547 -14.055 -16.078 1 97.75 81 GLU B CA 1
ATOM 1775 C C . GLU B 1 81 ? 1.827 -13.25 -15.883 1 97.75 81 GLU B C 1
ATOM 1777 O O . GLU B 1 81 ? 2.85 -13.789 -15.461 1 97.75 81 GLU B O 1
ATOM 1782 N N . ARG B 1 82 ? 1.797 -12.016 -16.219 1 97.88 82 ARG B N 1
ATOM 1783 C CA . ARG B 1 82 ? 2.953 -11.148 -16 1 97.88 82 ARG B CA 1
ATOM 1784 C C . ARG B 1 82 ? 3.295 -11.031 -14.523 1 97.88 82 ARG B C 1
ATOM 1786 O O . ARG B 1 82 ? 4.465 -11.109 -14.141 1 97.88 82 ARG B O 1
ATOM 1793 N N . LEU B 1 83 ? 2.248 -10.797 -13.75 1 97.88 83 LEU B N 1
ATOM 1794 C CA . LEU B 1 83 ? 2.455 -10.672 -12.312 1 97.88 83 LEU B CA 1
ATOM 1795 C C . LEU B 1 83 ? 3.006 -11.961 -11.727 1 97.88 83 LEU B C 1
ATOM 1797 O O . LEU B 1 83 ? 3.92 -11.938 -10.898 1 97.88 83 LEU B O 1
ATOM 1801 N N . ILE B 1 84 ? 2.471 -13.086 -12.133 1 98.25 84 ILE B N 1
ATOM 1802 C CA . ILE B 1 84 ? 2.936 -14.391 -11.68 1 98.25 84 ILE B CA 1
ATOM 1803 C C . ILE B 1 84 ? 4.395 -14.586 -12.078 1 98.25 84 ILE B C 1
ATOM 1805 O O . ILE B 1 84 ? 5.211 -15.047 -11.281 1 98.25 84 ILE B O 1
ATOM 1809 N N . SER B 1 85 ? 4.684 -14.242 -13.328 1 97.81 85 SER B N 1
ATOM 1810 C CA . SER B 1 85 ? 6.055 -14.375 -13.812 1 97.81 85 SER B CA 1
ATOM 1811 C C . SER B 1 85 ? 7.02 -13.555 -12.961 1 97.81 85 SER B C 1
ATOM 1813 O O . SER B 1 85 ? 8.109 -14.023 -12.625 1 97.81 85 SER B O 1
ATOM 1815 N N . LEU B 1 86 ? 6.637 -12.336 -12.656 1 97.62 86 LEU B N 1
ATOM 1816 C CA . LEU B 1 86 ? 7.457 -11.5 -11.781 1 97.62 86 LEU B CA 1
ATOM 1817 C C . LEU B 1 86 ? 7.668 -12.172 -10.43 1 97.62 86 LEU B C 1
ATOM 1819 O O . LEU B 1 86 ? 8.789 -12.195 -9.914 1 97.62 86 LEU B O 1
ATOM 1823 N N . ALA B 1 87 ? 6.602 -12.656 -9.852 1 97.94 87 ALA B N 1
ATOM 1824 C CA . ALA B 1 87 ? 6.68 -13.312 -8.555 1 97.94 87 ALA B CA 1
ATOM 1825 C C . ALA B 1 87 ? 7.652 -14.484 -8.586 1 97.94 87 ALA B C 1
ATOM 1827 O O . ALA B 1 87 ? 8.469 -14.648 -7.676 1 97.94 87 ALA B O 1
ATOM 1828 N N . ILE B 1 88 ? 7.559 -15.273 -9.617 1 97.56 88 ILE B N 1
ATOM 1829 C CA . ILE B 1 88 ? 8.445 -16.422 -9.773 1 97.56 88 ILE B CA 1
ATOM 1830 C C . ILE B 1 88 ? 9.891 -15.945 -9.883 1 97.56 88 ILE B C 1
ATOM 1832 O O . ILE B 1 88 ? 10.766 -16.438 -9.164 1 97.56 88 ILE B O 1
ATOM 1836 N N . GLU B 1 89 ? 10.125 -15.031 -10.719 1 96.69 89 GLU B N 1
ATOM 1837 C CA . GLU B 1 89 ? 11.469 -14.531 -10.977 1 96.69 89 GLU B CA 1
ATOM 1838 C C . GLU B 1 89 ? 12.102 -13.969 -9.703 1 96.69 89 GLU B C 1
ATOM 1840 O O . GLU B 1 89 ? 13.305 -14.133 -9.477 1 96.69 89 GLU B O 1
ATOM 1845 N N . LYS B 1 90 ? 11.32 -13.32 -8.914 1 96.38 90 LYS B N 1
ATOM 1846 C CA . LYS B 1 90 ? 11.852 -12.625 -7.742 1 96.38 90 LYS B CA 1
ATOM 1847 C C . LYS B 1 90 ? 11.664 -13.461 -6.477 1 96.38 90 LYS B C 1
ATOM 1849 O O . LYS B 1 90 ? 11.898 -12.977 -5.367 1 96.38 90 LYS B O 1
ATOM 1854 N N . ASN B 1 91 ? 11.188 -14.695 -6.605 1 96.06 91 ASN B N 1
ATOM 1855 C CA . ASN B 1 91 ? 10.969 -15.625 -5.5 1 96.06 91 ASN B CA 1
ATOM 1856 C C . ASN B 1 91 ? 10.008 -15.047 -4.469 1 96.06 91 ASN B C 1
ATOM 1858 O O . ASN B 1 91 ? 10.312 -15.023 -3.273 1 96.06 91 ASN B O 1
ATOM 1862 N N . MET B 1 92 ? 8.883 -14.617 -5.039 1 97.19 92 MET B N 1
ATOM 1863 C CA . MET B 1 92 ? 7.832 -14.055 -4.199 1 97.19 92 MET B CA 1
ATOM 1864 C C . MET B 1 92 ? 6.566 -14.898 -4.273 1 97.19 92 MET B C 1
ATOM 1866 O O . MET B 1 92 ? 6.43 -15.742 -5.164 1 97.19 92 MET B O 1
ATOM 1870 N N . LYS B 1 93 ? 5.672 -14.656 -3.291 1 96.56 93 LYS B N 1
ATOM 1871 C CA . LYS B 1 93 ? 4.328 -15.219 -3.303 1 96.56 93 LYS B CA 1
ATOM 1872 C C . LYS B 1 93 ? 3.268 -14.125 -3.393 1 96.56 93 LYS B C 1
ATOM 1874 O O . LYS B 1 93 ? 3.441 -13.039 -2.832 1 96.56 93 LYS B O 1
ATOM 1879 N N . ILE B 1 94 ? 2.238 -14.445 -4.133 1 95.69 94 ILE B N 1
ATOM 1880 C CA . ILE B 1 94 ? 1.072 -13.57 -4.188 1 95.69 94 ILE B CA 1
ATOM 1881 C C . ILE B 1 94 ? 0.097 -13.938 -3.072 1 95.69 94 ILE B C 1
ATOM 1883 O O . ILE B 1 94 ? -0.699 -14.875 -3.217 1 95.69 94 ILE B O 1
ATOM 1887 N N . MET B 1 95 ? 0.057 -13.148 -2.062 1 92.69 95 MET B N 1
ATOM 1888 C CA . MET B 1 95 ? -0.608 -13.531 -0.82 1 92.69 95 MET B CA 1
ATOM 1889 C C . MET B 1 95 ? -2.1 -13.227 -0.885 1 92.69 95 MET B C 1
ATOM 1891 O O . MET B 1 95 ? -2.896 -13.836 -0.169 1 92.69 95 MET B O 1
ATOM 1895 N N . SER B 1 96 ? -2.525 -12.297 -1.742 1 87.56 96 SER B N 1
ATOM 1896 C CA . SER B 1 96 ? -3.92 -11.883 -1.851 1 87.56 96 SER B CA 1
ATOM 1897 C C . SER B 1 96 ? -4.805 -13.047 -2.291 1 87.56 96 SER B C 1
ATOM 1899 O O . SER B 1 96 ? -6.027 -13.008 -2.119 1 87.56 96 SER B O 1
ATOM 1901 N N . THR B 1 97 ? -4.191 -14.055 -2.799 1 89.69 97 THR B N 1
ATOM 1902 C CA . THR B 1 97 ? -4.961 -15.188 -3.287 1 89.69 97 THR B CA 1
ATOM 1903 C C . THR B 1 97 ? -4.645 -16.438 -2.475 1 89.69 97 THR B C 1
ATOM 1905 O O . THR B 1 97 ? -4.934 -17.562 -2.908 1 89.69 97 THR B O 1
ATOM 1908 N N . HIS B 1 98 ? -3.994 -16.359 -1.336 1 88.25 98 HIS B N 1
ATOM 1909 C CA . HIS B 1 98 ? -3.65 -17.5 -0.489 1 88.25 98 HIS B CA 1
ATOM 1910 C C . HIS B 1 98 ? -4.703 -17.719 0.594 1 88.25 98 HIS B C 1
ATOM 1912 O O . HIS B 1 98 ? -4.816 -18.812 1.142 1 88.25 98 HIS B O 1
ATOM 1918 N N . PHE B 1 99 ? -5.395 -16.688 0.949 1 80.75 99 PHE B N 1
ATOM 1919 C CA . PHE B 1 99 ? -6.309 -16.766 2.082 1 80.75 99 PHE B CA 1
ATOM 1920 C C . PHE B 1 99 ? -7.758 -16.766 1.609 1 80.75 99 PHE B C 1
ATOM 1922 O O . PHE B 1 99 ? -8.102 -16.078 0.644 1 80.75 99 PHE B O 1
ATOM 1929 N N . LYS B 1 100 ? -8.484 -17.562 2.355 1 72.69 100 LYS B N 1
ATOM 1930 C CA . LYS B 1 100 ? -9.914 -17.594 2.049 1 72.69 100 LYS B CA 1
ATOM 1931 C C . LYS B 1 100 ? -10.555 -16.219 2.297 1 72.69 100 LYS B C 1
ATOM 1933 O O . LYS B 1 100 ? -10.25 -15.562 3.293 1 72.69 100 LYS B O 1
ATOM 1938 N N . ARG B 1 101 ? -11.133 -15.773 1.239 1 58.84 101 ARG B N 1
ATOM 1939 C CA . ARG B 1 101 ? -11.812 -14.5 1.388 1 58.84 101 ARG B CA 1
ATOM 1940 C C . ARG B 1 101 ? -12.984 -14.609 2.363 1 58.84 101 ARG B C 1
ATOM 1942 O O . ARG B 1 101 ? -13.773 -15.555 2.289 1 58.84 101 ARG B O 1
ATOM 1949 N N . LYS B 1 102 ? -12.781 -14.281 3.566 1 49.41 102 LYS B N 1
ATOM 1950 C CA . LYS B 1 102 ? -14.008 -14.297 4.355 1 49.41 102 LYS B CA 1
ATOM 1951 C C . LYS B 1 102 ? -15.148 -13.617 3.613 1 49.41 102 LYS B C 1
ATOM 1953 O O . LYS B 1 102 ? -14.938 -12.633 2.895 1 49.41 102 LYS B O 1
ATOM 1958 N N . ASP B 1 103 ? -16.219 -14.328 3.26 1 42.84 103 ASP B N 1
ATOM 1959 C CA . ASP B 1 103 ? -17.453 -13.75 2.725 1 42.84 103 ASP B CA 1
ATOM 1960 C C . ASP B 1 103 ? -17.609 -12.305 3.18 1 42.84 103 ASP B C 1
ATOM 1962 O O . ASP B 1 103 ? -17.328 -11.969 4.336 1 42.84 103 ASP B O 1
ATOM 1966 N N . ILE B 1 104 ? -17.422 -11.438 2.17 1 40.91 104 ILE B N 1
ATOM 1967 C CA . ILE B 1 104 ? -17.719 -10.008 2.291 1 40.91 104 ILE B CA 1
ATOM 1968 C C . ILE B 1 104 ? -18.781 -9.789 3.359 1 40.91 104 ILE B C 1
ATOM 1970 O O . ILE B 1 104 ? -19.156 -8.648 3.646 1 40.91 104 ILE B O 1
ATOM 1974 N N . HIS B 1 105 ? -19.703 -10.719 3.541 1 37.78 105 HIS B N 1
ATOM 1975 C CA . HIS B 1 105 ? -20.844 -10.359 4.371 1 37.78 105 HIS B CA 1
ATOM 1976 C C . HIS B 1 105 ? -20.406 -10 5.789 1 37.78 105 HIS B C 1
ATOM 1978 O O . HIS B 1 105 ? -21.203 -9.508 6.586 1 3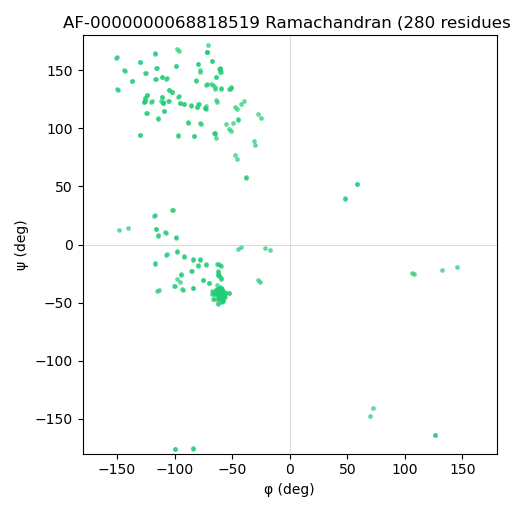7.78 105 HIS B O 1
ATOM 1984 N N . LYS B 1 106 ? -19.469 -10.727 6.324 1 35.78 106 LYS B N 1
ATOM 1985 C CA . LYS B 1 106 ? -19.25 -10.18 7.664 1 35.78 106 LYS B CA 1
ATOM 1986 C C . LYS B 1 106 ? -18.562 -8.82 7.594 1 35.78 106 LYS B C 1
ATOM 1988 O O . LYS B 1 106 ? -18 -8.453 6.562 1 35.78 106 LYS B O 1
ATOM 1993 N N . GLY B 1 107 ? -18.406 -8.008 8.75 1 33.72 107 GLY B N 1
ATOM 1994 C CA . GLY B 1 107 ? -18.141 -6.602 9.008 1 33.72 107 GLY B CA 1
ATOM 1995 C C . GLY B 1 107 ? -17.031 -6.047 8.141 1 33.72 107 GLY B C 1
ATOM 1996 O O . GLY B 1 107 ? -16.406 -5.035 8.492 1 33.72 107 GLY B O 1
ATOM 1997 N N . THR B 1 108 ? -16.5 -6.957 7.41 1 37 108 THR B N 1
ATOM 1998 C CA . THR B 1 108 ? -15.422 -6.328 6.668 1 37 108 THR B CA 1
ATOM 1999 C C . THR B 1 108 ? -15.961 -5.281 5.699 1 37 108 THR B C 1
ATOM 2001 O O . THR B 1 108 ? -16.969 -5.516 5.023 1 37 108 THR B O 1
ATOM 2004 N N . TRP B 1 109 ? -16 -4.031 6.078 1 32.59 109 TRP B N 1
ATOM 2005 C CA . TRP B 1 109 ? -16.438 -2.828 5.375 1 32.59 109 TRP B CA 1
ATOM 2006 C C . TRP B 1 109 ? -16.031 -2.883 3.904 1 32.59 109 TRP B C 1
ATOM 2008 O O . TRP B 1 109 ? -14.844 -2.824 3.582 1 32.59 109 TRP B O 1
ATOM 2018 N N . MET B 1 110 ? -16.484 -3.873 3.289 1 36.78 110 MET B N 1
ATOM 2019 C CA . MET B 1 110 ? -16.344 -3.703 1.845 1 36.78 110 MET B CA 1
ATOM 2020 C C . MET B 1 110 ? -17 -2.402 1.388 1 36.78 110 MET B C 1
ATOM 2022 O O . MET B 1 110 ? -18.078 -2.041 1.868 1 36.78 110 MET B O 1
ATOM 2026 N N . ILE B 1 111 ? -16.234 -1.442 1.121 1 36.16 111 ILE B N 1
ATOM 2027 C CA . ILE B 1 111 ? -16.859 -0.262 0.534 1 36.16 111 ILE B CA 1
ATOM 2028 C C . ILE B 1 111 ? -17.875 -0.688 -0.515 1 36.16 111 ILE B C 1
ATOM 2030 O O . ILE B 1 111 ? -17.578 -1.49 -1.4 1 36.16 111 ILE B O 1
ATOM 2034 N N . PRO B 1 112 ? -19.094 -0.32 -0.353 1 35.81 112 PRO B N 1
ATOM 2035 C CA . PRO B 1 112 ? -20.125 -0.39 -1.388 1 35.81 112 PRO B CA 1
ATOM 2036 C C . PRO B 1 112 ? -19.672 0.217 -2.715 1 35.81 112 PRO B C 1
ATOM 2038 O O . PRO B 1 112 ? -19.125 1.321 -2.736 1 35.81 112 PRO B O 1
ATOM 2041 N N . GLY B 1 113 ? -19.344 -0.689 -3.73 1 38.72 113 GLY B N 1
ATOM 2042 C CA . GLY B 1 113 ? -18.969 -0.357 -5.094 1 38.72 113 GLY B CA 1
ATOM 2043 C C . GLY B 1 113 ? -17.719 -1.086 -5.566 1 38.72 113 GLY B C 1
ATOM 2044 O O . GLY B 1 113 ? -17.125 -0.715 -6.578 1 38.72 113 GLY B O 1
ATOM 2045 N N . SER B 1 114 ? -16.984 -1.5 -4.625 1 41.94 114 SER B N 1
ATOM 2046 C CA . SER B 1 114 ? -16 -2.465 -5.105 1 41.94 114 SER B CA 1
ATOM 2047 C C . SER B 1 114 ? -16.641 -3.492 -6.031 1 41.94 114 SER B C 1
ATOM 2049 O O . SER B 1 114 ? -17.594 -4.18 -5.641 1 41.94 114 SER B O 1
ATOM 2051 N N . SER B 1 115 ? -16.922 -3.049 -7.133 1 39.72 115 SER B N 1
ATOM 2052 C CA . SER B 1 115 ? -17.453 -4.102 -7.988 1 39.72 115 SER B CA 1
ATOM 2053 C C . SER B 1 115 ? -16.844 -5.457 -7.645 1 39.72 115 SER B C 1
ATOM 2055 O O . SER B 1 115 ? -15.625 -5.617 -7.676 1 39.72 115 SER B O 1
ATOM 2057 N N . LYS B 1 116 ? -17.5 -6.195 -6.688 1 50.56 116 LYS B N 1
ATOM 2058 C CA . LYS B 1 116 ? -17.359 -7.582 -6.254 1 50.56 116 LYS B CA 1
ATOM 2059 C C . LYS B 1 116 ? -16.688 -8.43 -7.332 1 50.56 116 LYS B C 1
ATOM 2061 O O . LYS B 1 116 ? -16.328 -9.578 -7.086 1 50.56 116 LYS B O 1
ATOM 2066 N N . SER B 1 117 ? -16.422 -7.656 -8.555 1 60.25 117 SER B N 1
ATOM 2067 C CA . SER B 1 117 ? -16.328 -8.641 -9.633 1 60.25 117 SER B CA 1
ATOM 2068 C C . SER B 1 117 ? -14.875 -9.031 -9.891 1 60.25 117 SER B C 1
ATOM 2070 O O . SER B 1 117 ? -14.586 -10.188 -10.219 1 60.25 117 SER B O 1
ATOM 2072 N N . ASN B 1 118 ? -13.859 -8.023 -9.672 1 78.44 118 ASN B N 1
ATOM 2073 C CA . ASN B 1 118 ? -12.516 -8.453 -10.039 1 78.44 118 ASN B CA 1
ATOM 2074 C C . ASN B 1 118 ? -11.547 -8.312 -8.867 1 78.44 118 ASN B C 1
ATOM 2076 O O . ASN B 1 118 ? -11.656 -7.379 -8.07 1 78.44 118 ASN B O 1
ATOM 2080 N N . GLN B 1 119 ? -10.844 -9.297 -8.539 1 86.44 119 GLN B N 1
ATOM 2081 C CA . GLN B 1 119 ? -9.734 -9.25 -7.594 1 86.44 119 GLN B CA 1
ATOM 2082 C C . GLN B 1 119 ? -8.453 -8.781 -8.281 1 86.44 119 GLN B C 1
ATOM 2084 O O . GLN B 1 119 ? -7.734 -9.586 -8.883 1 86.44 119 GLN B O 1
ATOM 2089 N N . ILE B 1 120 ? -8.242 -7.383 -8.172 1 87.81 120 ILE B N 1
ATOM 2090 C CA . ILE B 1 120 ? -7.109 -6.84 -8.914 1 87.81 120 ILE B CA 1
ATOM 2091 C C . ILE B 1 120 ? -6.098 -6.234 -7.949 1 87.81 120 ILE B C 1
ATOM 2093 O O . ILE B 1 120 ? -4.969 -5.926 -8.336 1 87.81 120 ILE B O 1
ATOM 2097 N N . ASP B 1 121 ? -6.492 -5.988 -6.699 1 84.38 121 ASP B N 1
ATOM 2098 C CA . ASP B 1 121 ? -5.551 -5.582 -5.66 1 84.38 121 ASP B CA 1
ATOM 2099 C C . ASP B 1 121 ? -4.789 -6.785 -5.109 1 84.38 121 ASP B C 1
ATOM 2101 O O . ASP B 1 121 ? -5.395 -7.754 -4.652 1 84.38 121 ASP B O 1
ATOM 2105 N N . HIS B 1 122 ? -3.496 -6.734 -5.219 1 90.88 122 HIS B N 1
ATOM 2106 C CA . HIS B 1 122 ? -2.697 -7.883 -4.805 1 90.88 122 HIS B CA 1
ATOM 2107 C C . HIS B 1 122 ? -1.558 -7.461 -3.885 1 90.88 122 HIS B C 1
ATOM 2109 O O . HIS B 1 122 ? -1.168 -6.293 -3.867 1 90.88 122 HIS B O 1
ATOM 2115 N N . VAL B 1 123 ? -1.091 -8.391 -3.119 1 91.94 123 VAL B N 1
ATOM 2116 C CA . VAL B 1 123 ? 0.059 -8.25 -2.232 1 91.94 123 VAL B CA 1
ATOM 2117 C C . VAL B 1 123 ? 1.069 -9.359 -2.514 1 91.94 123 VAL B C 1
ATOM 2119 O O . VAL B 1 123 ? 0.715 -10.539 -2.527 1 91.94 123 VAL B O 1
ATOM 2122 N N . LEU B 1 124 ? 2.27 -8.961 -2.844 1 94.81 124 LEU B N 1
ATOM 2123 C CA . LEU B 1 124 ? 3.373 -9.906 -2.998 1 94.81 124 LEU B CA 1
ATOM 2124 C C . LEU B 1 124 ? 4.406 -9.719 -1.892 1 94.81 124 LEU B C 1
ATOM 2126 O O . LEU B 1 124 ? 4.703 -8.586 -1.498 1 94.81 124 LEU B O 1
ATOM 2130 N N . ILE B 1 125 ? 4.969 -10.805 -1.458 1 94.44 125 ILE B N 1
ATOM 2131 C CA . ILE B 1 125 ? 6.035 -10.773 -0.464 1 94.44 125 ILE B CA 1
ATOM 2132 C C . ILE B 1 125 ? 7.062 -11.859 -0.768 1 94.44 125 ILE B C 1
ATOM 2134 O O . ILE B 1 125 ? 6.73 -12.883 -1.378 1 94.44 125 ILE B O 1
ATOM 2138 N N . ALA B 1 126 ? 8.32 -11.562 -0.391 1 94 126 ALA B N 1
ATOM 2139 C CA . ALA B 1 126 ? 9.344 -12.602 -0.537 1 94 126 ALA B CA 1
ATOM 2140 C C . ALA B 1 126 ? 8.898 -13.898 0.123 1 94 126 ALA B C 1
ATOM 2142 O O . ALA B 1 126 ? 8.375 -13.891 1.242 1 94 126 ALA B O 1
ATOM 2143 N N . ASP B 1 127 ? 9.086 -14.992 -0.593 1 93.81 127 ASP B N 1
ATOM 2144 C CA . ASP B 1 127 ? 8.602 -16.297 -0.165 1 93.81 127 ASP B CA 1
ATOM 2145 C C . ASP B 1 127 ? 9.078 -16.625 1.248 1 93.81 127 ASP B C 1
ATOM 2147 O O . ASP B 1 127 ? 8.32 -17.172 2.057 1 93.81 127 ASP B O 1
ATOM 2151 N N . LYS B 1 128 ? 10.305 -16.328 1.576 1 91.5 128 LYS B N 1
ATOM 2152 C CA . LYS B 1 128 ? 10.898 -16.656 2.871 1 91.5 128 LYS B CA 1
ATOM 2153 C C . LYS B 1 128 ? 10.125 -15.984 4.008 1 91.5 128 LYS B C 1
ATOM 2155 O O . LYS B 1 128 ? 10.18 -16.438 5.152 1 91.5 128 LYS B O 1
ATOM 2160 N N . TYR B 1 129 ? 9.32 -14.961 3.701 1 90.38 129 TYR B N 1
ATOM 2161 C CA . TYR B 1 129 ? 8.594 -14.227 4.734 1 90.38 129 TYR B CA 1
ATOM 2162 C C . TYR B 1 129 ? 7.094 -14.43 4.598 1 90.38 129 TYR B C 1
ATOM 2164 O O . TYR B 1 129 ? 6.305 -13.727 5.238 1 90.38 129 TYR B O 1
ATOM 2172 N N . SER B 1 130 ? 6.656 -15.297 3.744 1 88.94 130 SER B N 1
ATOM 2173 C CA . SER B 1 130 ? 5.242 -15.461 3.414 1 88.94 130 SER B CA 1
ATOM 2174 C C . SER B 1 130 ? 4.434 -15.859 4.641 1 88.94 130 SER B C 1
ATOM 2176 O O . SER B 1 130 ? 3.254 -15.523 4.754 1 88.94 130 SER B O 1
ATOM 2178 N N . ARG B 1 131 ? 5.062 -16.484 5.559 1 86.75 131 ARG B N 1
ATOM 2179 C CA . ARG B 1 131 ? 4.363 -16.953 6.75 1 86.75 131 ARG B CA 1
ATOM 2180 C C . ARG B 1 131 ? 4.113 -15.805 7.723 1 86.75 131 ARG B C 1
ATOM 2182 O O . ARG B 1 131 ? 3.324 -15.945 8.664 1 86.75 131 ARG B O 1
ATOM 2189 N N . GLN B 1 132 ? 4.758 -14.703 7.496 1 85.31 132 GLN B N 1
ATOM 2190 C CA . GLN B 1 132 ? 4.605 -13.555 8.391 1 85.31 132 GLN B CA 1
ATOM 2191 C C . GLN B 1 132 ? 3.314 -12.797 8.094 1 85.31 132 GLN B C 1
ATOM 2193 O O . GLN B 1 132 ? 2.869 -11.977 8.898 1 85.31 132 GLN B O 1
ATOM 2198 N N . ILE B 1 133 ? 2.75 -13.031 6.91 1 80.38 133 ILE B N 1
ATOM 2199 C CA . ILE B 1 133 ? 1.489 -12.375 6.582 1 80.38 133 ILE B CA 1
ATOM 2200 C C . ILE B 1 133 ? 0.33 -13.133 7.227 1 80.38 133 ILE B C 1
ATOM 2202 O O . ILE B 1 133 ? 0.134 -14.32 6.961 1 80.38 133 ILE B O 1
ATOM 2206 N N . LYS B 1 134 ? -0.4 -12.461 8.117 1 75 134 LYS B N 1
ATOM 2207 C CA . LYS B 1 134 ? -1.452 -13.141 8.875 1 75 134 LYS B CA 1
ATOM 2208 C C . LYS B 1 134 ? -2.826 -12.859 8.273 1 75 134 LYS B C 1
ATOM 2210 O O . LYS B 1 134 ? -3.738 -13.68 8.383 1 75 134 LYS B O 1
ATOM 2215 N N . ASN B 1 135 ? -2.994 -11.664 7.789 1 68 135 ASN B N 1
ATOM 2216 C CA . ASN B 1 135 ? -4.289 -11.305 7.215 1 68 135 ASN B CA 1
ATOM 2217 C C . ASN B 1 135 ? -4.145 -10.266 6.105 1 68 135 ASN B C 1
ATOM 2219 O O . ASN B 1 135 ? -3.184 -9.5 6.09 1 68 135 ASN B O 1
ATOM 2223 N N . LEU B 1 136 ? -4.801 -10.547 5.086 1 64.44 136 LEU B N 1
ATOM 2224 C CA . LEU B 1 136 ? -4.836 -9.586 3.988 1 64.44 136 LEU B CA 1
ATOM 2225 C C . LEU B 1 136 ? -6.273 -9.211 3.643 1 64.44 136 LEU B C 1
ATOM 2227 O O . LEU B 1 136 ? -7.121 -10.086 3.455 1 64.44 136 LEU B O 1
ATOM 2231 N N . ARG B 1 137 ? -6.633 -7.922 3.9 1 61.81 137 ARG B N 1
ATOM 2232 C CA . ARG B 1 137 ? -7.922 -7.422 3.432 1 61.81 137 ARG B CA 1
ATOM 2233 C C . ARG B 1 137 ? -7.734 -6.336 2.377 1 61.81 137 ARG B C 1
ATOM 2235 O O . ARG B 1 137 ? -6.949 -5.406 2.57 1 61.81 137 ARG B O 1
ATOM 2242 N N . THR B 1 138 ? -8.023 -6.613 1.097 1 54.47 138 THR B N 1
ATOM 2243 C CA . THR B 1 138 ? -7.93 -5.625 0.029 1 54.47 138 THR B CA 1
ATOM 2244 C C . THR B 1 138 ? -9.281 -4.973 -0.227 1 54.47 138 THR B C 1
ATOM 2246 O O . THR B 1 138 ? -10.32 -5.629 -0.148 1 54.47 138 THR B O 1
ATOM 2249 N N . PHE B 1 139 ? -9.297 -3.561 -0.074 1 48 139 PHE B N 1
ATOM 2250 C CA . PHE B 1 139 ? -10.531 -2.832 -0.331 1 48 139 PHE B CA 1
ATOM 2251 C C . PHE B 1 139 ? -10.539 -2.26 -1.743 1 48 139 PHE B C 1
ATOM 2253 O O . PHE B 1 139 ? -9.562 -1.63 -2.168 1 48 139 PHE B O 1
ATOM 2260 N N . SER B 1 140 ? -11.094 -2.93 -2.717 1 45.59 140 SER B N 1
ATOM 2261 C CA . SER B 1 140 ? -11.133 -2.457 -4.098 1 45.59 140 SER B CA 1
ATOM 2262 C C . SER B 1 140 ? -12.039 -1.239 -4.238 1 45.59 140 SER B C 1
ATOM 2264 O O . SER B 1 140 ? -12.961 -1.045 -3.439 1 45.59 140 SER B O 1
ATOM 2266 N N . ARG B 1 141 ? -11.516 -0.191 -5.09 1 45.16 141 ARG B N 1
ATOM 2267 C CA . ARG B 1 141 ? -12.242 1.005 -5.504 1 45.16 141 ARG B CA 1
ATOM 2268 C C . ARG B 1 141 ? -13.664 0.657 -5.949 1 45.16 141 ARG B C 1
ATOM 2270 O O . ARG B 1 141 ? -13.867 -0.325 -6.668 1 45.16 141 ARG B O 1
ATOM 2277 N N . GLY B 1 142 ? -14.711 0.978 -5.156 1 36.5 142 GLY B N 1
ATOM 2278 C CA . GLY B 1 142 ? -16.031 0.892 -5.762 1 36.5 142 GLY B CA 1
ATOM 2279 C C . GLY B 1 142 ? -16.188 1.78 -6.98 1 36.5 142 GLY B C 1
ATOM 2280 O O . GLY B 1 142 ? -15.453 2.764 -7.137 1 36.5 142 GLY B O 1
#

Sequence (284 aa):
MRLKGLNKAITIINIHAPTEEKDEEIKNEFYERLETIMNNITDGDIKIIMGDANAKIGKEDIYRNITGGESKHMKSNDNGERLISLAIEKNMKIMSTHFKRKDIHKGTWMIPGSSKSNQIDHVLIADKYSRQIKNLRTFSRGMRLKGLNKAITIINIHAPTEEKDEEIKNEFYERLETIMNNITDGDIKIIMGDANAKIGKEDIYRNITGGESKHMKSNDNGERLISLAIEKNMKIMSTHFKRKDIHKGTWMIPGSSKSNQIDHVLIADKYSRQIKNLRTFSRG

Radius of gyration: 18.1 Å; Cα contacts (8 Å, |Δi|>4): 573; chains: 2; bounding box: 41×52×45 Å

Solvent-accessible surface area (backbone atoms only — not comparable to full-atom values): 15393 Å² total; per-residue (Å²): 51,31,35,60,44,96,86,45,34,35,35,43,46,70,46,72,46,63,52,73,84,52,56,67,67,60,47,50,52,51,53,51,47,50,48,52,54,59,71,66,50,66,85,73,43,48,49,35,40,33,39,39,46,43,20,40,46,28,47,47,73,93,46,26,91,36,33,34,73,38,33,88,36,68,60,52,41,73,44,16,49,52,53,50,50,51,28,57,76,67,50,25,25,38,52,59,17,49,44,77,71,69,66,68,78,50,87,57,75,62,60,90,42,25,60,91,77,67,66,29,56,41,34,33,30,37,47,95,52,51,83,32,53,76,45,75,68,76,71,60,72,77,51,32,34,59,46,95,86,45,33,36,34,45,45,72,46,73,45,62,53,75,84,52,55,67,66,58,50,49,51,51,52,51,48,51,50,52,54,59,69,67,50,66,86,74,42,46,51,35,41,32,38,41,45,43,21,40,45,28,48,47,74,92,44,26,92,38,33,34,71,38,32,89,35,67,61,52,41,73,44,16,49,52,52,51,49,50,26,59,75,66,50,25,24,38,52,58,17,51,46,75,70,68,66,69,80,51,91,57,75,60,56,87,45,26,60,90,76,68,64,29,59,40,33,33,31,38,47,95,53,50,82,33,54,77,45,74,69,78,66,57,73,77

Secondary structure (DSSP, 8-state):
-EE--SSS-EEEEEEEPPPTTS-HHHHHHHHHHHHHHHHHSPTTSEEEEEEE--------GGGHHHH-S--S-SS--HHHHHHHHHHHHTTEEEGGGTS----TTSS----TTS-TT---EEEEEEGGGGGGEEE-------/-EE--SSS-EEEEEEEPPPTTS-HHHHHHHHHHHHHHHHHSPTTSEEEEEEE--------GGGHHHH-S--S-SS--HHHHHHHHHHHHTTEEEGGGTS----TTSS----TTS-TT---EEEEEEGGGGGGEEE-------

Nearest PDB structures (foldseek):
  5inn-assembly5_E  TM=6.048E-01  e=7.176E-02  Mus musculus
  4gyz-assembly8_H  TM=6.009E-01  e=8.714E-02  Mus musculus
  5inn-assembly1_A  TM=5.691E-01  e=4.007E-02  Mus musculus
  5j3p-assembly1_A  TM=5.334E-01  e=8.168E-02  Homo sapiens
  4gyz-assembly6_F  TM=5.409E-01  e=1.665E-01  Mus musculus

Foldseek 3Di:
DWADDPQAIADEAEDDADAPPDDPVRRVVRVVVVVVVVVPDDPRHWYKYWYFQNWQAAQDPVLCLAQPHQGPHHHIDPSNVVVSVSCVVQQKHWLLRNDHDDPPPPPPCLPPPLPPRGDRIIMITHPVCSVVDDDDDDRHDD/DWADDPQAIADEAEDDADAPPDDPVRNVVRVVVVVVVVVPDDPRHWYKYWYFQNWQAAQDPVLCLAQPHQGPHHHIDPSNVVVSVSCVVQQKHWLLRNDHDDPPPDPPCQPPPLPPRGDRIIMITHPVCSVVDDDDDDRHDD

Organism: Brassicogethes aeneus (NCBI:txid1431903)